Protein AF-A0A9D6EM83-F1 (afdb_monomer)

Mean predicted aligned error: 7.05 Å

Nearest PDB structures (foldseek):
  6n2o-assembly1_D  TM=7.501E-01  e=2.803E-10  Magnetococcus marinus MC-1
  5b46-assembly1_B-2  TM=7.359E-01  e=2.001E-09  Sulfurisphaera tokodaii str. 7
  5b48-assembly1_B  TM=6.876E-01  e=1.442E-09  Sulfurisphaera tokodaii str. 7
  6cip-assembly3_E  TM=9.228E-01  e=5.803E-04  Moorella thermoacetica ATCC 39073
  6cio-assembly2_D  TM=8.565E-01  e=5.435E-04  Moorella thermoacetica ATCC 39073

Radius of gyration: 20.0 Å; Cα contacts (8 Å, |Δi|>4): 325; chains: 1; bounding box: 57×31×61 Å

pLDDT: mean 90.15, std 16.06, range [33.56, 98.88]

Sequence (188 aa):
AIGGNHFIHAARRNVDINVICINNFNYGMTGGQVGPTTPMGARATTAPFGNYEQPFNLPHLAAATGAVFVARWTSLHLRQLKQAMLRAMKKRGFTFIEVLAPCPVGFGRPNDIGDAMEEMTLYREGCVVDPAAPLDSLDIDLRVKDRPIVLGNFVDVERPVFDPLAMMRPTSEAENNTAVAGKTQEGQ

Solvent-accessible surface area (backbone atoms only — not comparable to full-atom values): 10543 Å² total; per-residue (Å²): 118,91,61,54,68,61,51,43,56,37,18,57,52,12,36,76,44,78,45,78,43,80,44,43,47,39,37,60,93,83,63,6,30,74,33,64,46,24,34,66,56,40,31,22,71,78,21,78,90,22,32,89,54,83,43,58,43,60,63,35,51,40,49,77,29,45,28,34,28,28,32,37,36,42,72,84,44,55,71,60,42,50,51,51,52,56,50,46,74,73,49,76,17,14,24,39,35,42,31,42,40,93,34,38,79,40,37,24,51,63,53,75,52,48,53,62,65,49,48,52,45,47,61,66,69,38,48,40,84,46,44,83,59,62,55,88,72,54,59,65,50,92,83,45,79,92,53,58,37,66,24,35,62,65,39,80,56,90,59,80,54,56,49,73,69,69,73,68,50,67,72,86,60,60,68,64,58,64,62,61,76,73,70,86,84,88,84,135

Foldseek 3Di:
DPCLVVLLVQQLQQAFDEAEAEDAQADLVVQQHGDLQNPAQFDFPPRNRGDHDHHDLVQLSSVVSHAQWGWEDEPVPVVQVVVSVVVSNVAGGYYYYYYYYHDCRRRVVSRVCDHPVSLVVLRVPQADEDLDDDSVLQRDDSNDSVHGRYGYTNHHHDDDHNDVPVVPDPPVVVVVVVVVVPPDDDDD

Structure (mmCIF, N/CA/C/O backbone):
data_AF-A0A9D6EM83-F1
#
_entry.id   AF-A0A9D6EM83-F1
#
loop_
_atom_site.group_PDB
_atom_site.id
_atom_site.type_symbol
_atom_site.label_atom_id
_atom_site.label_alt_id
_atom_site.label_comp_id
_atom_site.label_asym_id
_atom_site.label_entity_id
_atom_site.label_seq_id
_atom_site.pdbx_PDB_ins_code
_atom_site.Cartn_x
_atom_site.Cartn_y
_atom_site.Cartn_z
_atom_site.occupancy
_atom_site.B_iso_or_equiv
_atom_site.auth_seq_id
_atom_site.auth_comp_id
_atom_site.auth_asym_id
_atom_site.auth_atom_id
_atom_site.pdbx_PDB_model_num
ATOM 1 N N . ALA A 1 1 ? 11.851 -4.281 5.249 1.00 86.38 1 ALA A N 1
ATOM 2 C CA . ALA A 1 1 ? 11.813 -2.824 5.533 1.00 86.38 1 ALA A CA 1
ATOM 3 C C . ALA A 1 1 ? 11.788 -2.563 7.036 1.00 86.38 1 ALA A C 1
ATOM 5 O O . ALA A 1 1 ? 11.319 -3.413 7.782 1.00 86.38 1 ALA A O 1
ATOM 6 N N . ILE A 1 2 ? 12.250 -1.388 7.471 1.00 96.44 2 ILE A N 1
ATOM 7 C CA . ILE A 1 2 ? 12.478 -1.055 8.890 1.00 96.44 2 ILE A CA 1
ATOM 8 C C . ILE A 1 2 ? 11.197 -0.955 9.745 1.00 96.44 2 ILE A C 1
ATOM 10 O O . ILE A 1 2 ? 11.199 -1.348 10.905 1.00 96.44 2 ILE A O 1
ATOM 14 N N . GLY A 1 3 ? 10.080 -0.481 9.182 1.00 96.31 3 GLY A N 1
ATOM 15 C CA . GLY A 1 3 ? 8.855 -0.197 9.948 1.00 96.31 3 GLY A CA 1
ATOM 16 C C . GLY A 1 3 ? 7.942 -1.397 10.236 1.00 96.31 3 GLY A C 1
ATOM 17 O O . GLY A 1 3 ? 6.978 -1.254 10.985 1.00 96.31 3 GLY A O 1
ATOM 18 N N . GLY A 1 4 ? 8.218 -2.572 9.657 1.00 96.75 4 GLY A N 1
ATOM 19 C CA . GLY A 1 4 ? 7.270 -3.695 9.633 1.00 96.75 4 GLY A CA 1
ATOM 20 C C . GLY A 1 4 ? 6.861 -4.203 11.019 1.00 96.75 4 GLY A C 1
ATOM 21 O O . GLY A 1 4 ? 5.677 -4.385 11.289 1.00 96.75 4 GLY A O 1
ATOM 22 N N . ASN A 1 5 ? 7.817 -4.367 11.937 1.00 97.12 5 ASN A N 1
ATOM 23 C CA . ASN A 1 5 ? 7.507 -4.889 13.270 1.00 97.12 5 ASN A CA 1
ATOM 24 C C . ASN A 1 5 ? 6.667 -3.903 14.106 1.00 97.12 5 ASN A C 1
ATOM 26 O O . ASN A 1 5 ? 5.733 -4.288 14.810 1.00 97.12 5 ASN A O 1
ATOM 30 N N . HIS A 1 6 ? 6.960 -2.605 13.991 1.00 97.62 6 HIS A N 1
ATOM 31 C CA . HIS A 1 6 ? 6.186 -1.557 14.656 1.00 97.62 6 HIS A CA 1
ATOM 32 C C . HIS A 1 6 ? 4.751 -1.506 14.129 1.00 97.62 6 HIS A C 1
ATOM 34 O O . HIS A 1 6 ? 3.818 -1.415 14.925 1.00 97.62 6 HIS A O 1
ATOM 40 N N . PHE A 1 7 ? 4.584 -1.633 12.810 1.00 98.31 7 PHE A N 1
ATOM 41 C CA . PHE A 1 7 ? 3.284 -1.692 12.151 1.00 98.31 7 PHE A CA 1
ATOM 42 C C . PHE A 1 7 ? 2.421 -2.833 12.706 1.00 98.31 7 PHE A C 1
ATOM 44 O O . PHE A 1 7 ? 1.334 -2.588 13.228 1.00 98.31 7 PHE A O 1
ATOM 51 N N . ILE A 1 8 ? 2.953 -4.061 12.691 1.00 98.00 8 ILE A N 1
ATOM 52 C CA . ILE A 1 8 ? 2.262 -5.266 13.179 1.00 98.00 8 ILE A CA 1
ATOM 53 C C . ILE A 1 8 ? 1.830 -5.094 14.638 1.00 98.00 8 ILE A C 1
ATOM 55 O O . ILE A 1 8 ? 0.695 -5.388 15.013 1.00 98.00 8 ILE A O 1
ATOM 59 N N . HIS A 1 9 ? 2.726 -4.603 15.491 1.00 97.94 9 HIS A N 1
ATOM 60 C CA . HIS A 1 9 ? 2.437 -4.472 16.912 1.00 97.94 9 HIS A CA 1
ATOM 61 C C . HIS A 1 9 ? 1.514 -3.297 17.261 1.00 97.94 9 HIS A C 1
ATOM 63 O O . HIS A 1 9 ? 0.812 -3.376 18.273 1.00 97.94 9 HIS A O 1
ATOM 69 N N . ALA A 1 10 ? 1.501 -2.225 16.468 1.00 97.88 10 ALA A N 1
ATOM 70 C CA . ALA A 1 10 ? 0.555 -1.125 16.628 1.00 97.88 10 ALA A CA 1
ATOM 71 C C . ALA A 1 10 ? -0.866 -1.554 16.224 1.00 97.88 10 ALA A C 1
ATOM 73 O O . ALA A 1 10 ? -1.803 -1.355 17.003 1.00 97.88 10 ALA A O 1
ATOM 74 N N . ALA A 1 11 ? -0.998 -2.244 15.085 1.00 98.00 11 ALA A N 1
ATOM 75 C CA . ALA A 1 11 ? -2.255 -2.835 14.629 1.00 98.00 11 ALA A CA 1
ATOM 76 C C . ALA A 1 11 ? -2.797 -3.863 15.631 1.00 98.00 11 ALA A C 1
ATOM 78 O O . ALA A 1 11 ? -3.953 -3.773 16.052 1.00 98.00 11 ALA A O 1
ATOM 79 N N . ARG A 1 12 ? -1.942 -4.771 16.125 1.00 97.50 12 ARG A N 1
ATOM 80 C CA . ARG A 1 12 ? -2.346 -5.815 17.084 1.00 97.50 12 ARG A CA 1
ATOM 81 C C . ARG A 1 12 ? -2.954 -5.229 18.350 1.00 97.50 12 ARG A C 1
ATOM 83 O O . ARG A 1 12 ? -3.957 -5.742 18.837 1.00 97.50 12 ARG A O 1
ATOM 90 N N . ARG A 1 13 ? -2.340 -4.166 18.878 1.00 96.50 13 ARG A N 1
ATOM 91 C CA . ARG A 1 13 ? -2.802 -3.490 20.098 1.00 96.50 13 ARG A CA 1
ATOM 92 C C . ARG A 1 13 ? -4.076 -2.682 19.880 1.00 96.50 13 ARG A C 1
ATOM 94 O O . ARG A 1 13 ? -4.800 -2.489 20.843 1.00 96.50 13 ARG A O 1
ATOM 101 N N . ASN A 1 14 ? -4.360 -2.252 18.654 1.00 97.38 14 ASN A N 1
ATOM 102 C CA . ASN A 1 14 ? -5.351 -1.222 18.354 1.00 97.38 14 ASN A CA 1
ATOM 103 C C . ASN A 1 14 ? -4.964 0.166 18.879 1.00 97.38 14 ASN A C 1
ATOM 105 O O . ASN A 1 14 ? -5.779 0.851 19.498 1.00 97.38 14 ASN A O 1
ATOM 109 N N . VAL A 1 15 ? -3.705 0.569 18.688 1.00 96.94 15 VAL A N 1
ATOM 110 C CA . VAL A 1 15 ? -3.278 1.931 19.048 1.00 96.94 15 VAL A CA 1
ATOM 111 C C . VAL A 1 15 ? -4.058 2.939 18.201 1.00 96.94 15 VAL A C 1
ATOM 113 O O . VAL A 1 15 ? -4.183 2.734 16.999 1.00 96.94 15 VAL A O 1
ATOM 116 N N . ASP A 1 16 ? -4.568 4.005 18.823 1.00 97.00 16 ASP A N 1
ATOM 117 C CA . ASP A 1 16 ? -5.381 5.044 18.172 1.00 97.00 16 ASP A CA 1
ATOM 118 C C . ASP A 1 16 ? -4.533 5.945 17.261 1.00 97.00 16 ASP A C 1
ATOM 120 O O . ASP A 1 16 ? -4.128 7.046 17.634 1.00 97.00 16 ASP A O 1
ATOM 124 N N . ILE A 1 17 ? -4.169 5.422 16.091 1.00 97.06 17 ILE A N 1
ATOM 125 C CA . ILE A 1 17 ? -3.345 6.105 15.096 1.00 97.06 17 ILE A CA 1
ATOM 126 C C . ILE A 1 17 ? -3.838 5.808 13.683 1.00 97.06 17 ILE A C 1
ATOM 128 O O . ILE A 1 17 ? -4.282 4.703 13.366 1.00 97.06 17 ILE A O 1
ATOM 132 N N . ASN A 1 18 ? -3.668 6.800 12.811 1.00 98.12 18 ASN A N 1
ATOM 133 C CA . ASN A 1 18 ? -3.971 6.695 11.391 1.00 98.12 18 ASN A CA 1
ATOM 134 C C . ASN A 1 18 ? -2.678 6.536 10.595 1.00 98.12 18 ASN A C 1
ATOM 136 O O . ASN A 1 18 ? -1.815 7.415 10.627 1.00 98.12 18 ASN A O 1
ATOM 140 N N . VAL A 1 19 ? -2.550 5.435 9.857 1.00 98.50 19 VAL A N 1
ATOM 141 C CA . VAL A 1 19 ? -1.405 5.175 8.982 1.00 98.50 19 VAL A CA 1
ATOM 142 C C . VAL A 1 19 ? -1.828 5.343 7.530 1.00 98.50 19 VAL A C 1
ATOM 144 O O . VAL A 1 19 ? -2.629 4.571 7.010 1.00 98.50 19 VAL A O 1
ATOM 147 N N . ILE A 1 20 ? -1.250 6.335 6.855 1.00 98.56 20 ILE A N 1
ATOM 148 C CA . ILE A 1 20 ? -1.383 6.522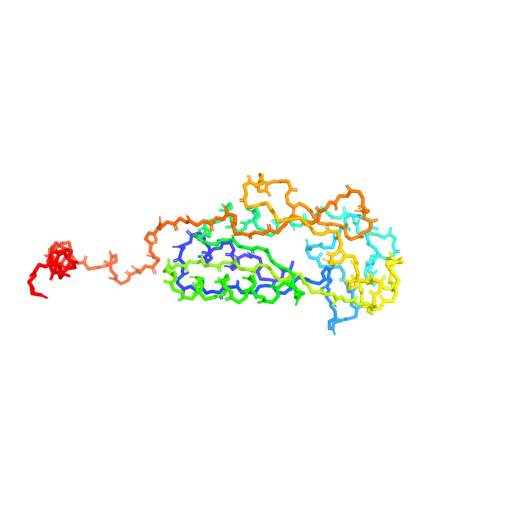 5.408 1.00 98.56 20 ILE A CA 1
ATOM 149 C C . ILE A 1 20 ? -0.057 6.098 4.778 1.00 98.56 20 ILE A C 1
ATOM 151 O O . ILE A 1 20 ? 0.962 6.764 4.957 1.00 98.56 20 ILE A O 1
ATOM 155 N N . CYS A 1 21 ? -0.053 4.970 4.074 1.00 98.38 21 CYS A N 1
ATOM 156 C CA . CYS A 1 21 ? 1.139 4.417 3.446 1.00 98.38 21 CYS A CA 1
ATOM 157 C C . CYS A 1 21 ? 1.127 4.716 1.952 1.00 98.38 21 CYS A C 1
ATOM 159 O O . CYS A 1 21 ? 0.282 4.207 1.220 1.00 98.38 21 CYS A O 1
ATOM 161 N N . ILE A 1 22 ? 2.077 5.535 1.503 1.00 98.19 22 ILE A N 1
ATOM 162 C CA . ILE A 1 22 ? 2.294 5.769 0.077 1.00 98.19 22 ILE A CA 1
ATOM 163 C C . ILE A 1 22 ? 3.088 4.587 -0.477 1.00 98.19 22 ILE A C 1
ATOM 165 O O . ILE A 1 22 ? 4.261 4.420 -0.144 1.00 98.19 22 ILE A O 1
ATOM 169 N N . ASN A 1 23 ? 2.446 3.772 -1.307 1.00 97.94 23 ASN A N 1
ATOM 170 C CA . ASN A 1 23 ? 3.076 2.648 -1.977 1.00 97.94 23 ASN A CA 1
ATOM 171 C C . ASN A 1 23 ? 3.363 3.017 -3.435 1.00 97.94 23 ASN A C 1
ATOM 173 O O . ASN A 1 23 ? 2.458 3.245 -4.234 1.00 97.94 23 ASN A O 1
ATOM 177 N N . ASN A 1 24 ? 4.646 3.073 -3.762 1.00 96.44 24 ASN A N 1
ATOM 178 C CA . ASN A 1 24 ? 5.175 3.355 -5.092 1.00 96.44 24 ASN A CA 1
ATOM 179 C C . ASN A 1 24 ? 6.076 2.214 -5.607 1.00 96.44 24 ASN A C 1
ATOM 181 O O . ASN A 1 24 ? 6.899 2.424 -6.497 1.00 96.44 24 ASN A O 1
ATOM 185 N N . PHE A 1 25 ? 5.925 1.019 -5.021 1.00 96.81 25 PHE A N 1
ATOM 186 C CA . PHE A 1 25 ? 6.608 -0.228 -5.373 1.00 96.81 25 PHE A CA 1
ATOM 187 C C . PHE A 1 25 ? 8.129 -0.279 -5.170 1.00 96.81 25 PHE A C 1
ATOM 189 O O . PHE A 1 25 ? 8.731 -1.297 -5.511 1.00 96.81 25 PHE A O 1
ATOM 196 N N . ASN A 1 26 ? 8.784 0.750 -4.625 1.00 96.75 26 ASN A N 1
ATOM 197 C CA . ASN A 1 26 ? 10.240 0.759 -4.434 1.00 96.75 26 ASN A CA 1
ATOM 198 C C . ASN A 1 26 ? 10.692 1.743 -3.337 1.00 96.75 26 ASN A C 1
ATOM 200 O O . ASN A 1 26 ? 9.888 2.390 -2.671 1.00 96.75 26 ASN A O 1
ATOM 204 N N . TYR A 1 27 ? 12.006 1.896 -3.158 1.00 96.50 27 TYR A N 1
ATOM 205 C CA . TYR A 1 27 ? 12.568 3.016 -2.398 1.00 96.50 27 TYR A CA 1
ATOM 206 C C . TYR A 1 27 ? 12.988 4.162 -3.325 1.00 96.50 27 TYR A C 1
ATOM 208 O O . TYR A 1 27 ? 14.163 4.341 -3.644 1.00 96.50 27 TYR A O 1
ATOM 216 N N . GLY A 1 28 ? 12.013 4.961 -3.761 1.00 94.25 28 GLY A N 1
ATOM 217 C CA . GLY A 1 28 ? 12.235 6.024 -4.748 1.00 94.25 28 GLY A CA 1
ATOM 218 C C . GLY A 1 28 ? 13.322 7.040 -4.366 1.00 94.25 28 GLY A C 1
ATOM 219 O O . GLY A 1 28 ? 14.162 7.375 -5.196 1.00 94.25 28 GLY A O 1
ATOM 220 N N . MET A 1 29 ? 13.368 7.487 -3.105 1.00 95.19 29 MET A N 1
ATOM 221 C CA . MET A 1 29 ? 14.314 8.529 -2.658 1.00 95.19 29 MET A CA 1
ATOM 222 C C . MET A 1 29 ? 15.770 8.060 -2.559 1.00 95.19 29 MET A C 1
ATOM 224 O O . MET A 1 29 ? 16.676 8.886 -2.560 1.00 95.19 29 MET A O 1
ATOM 228 N N . THR A 1 30 ? 16.010 6.753 -2.469 1.00 95.44 30 THR A N 1
ATOM 229 C CA . THR A 1 30 ? 17.359 6.182 -2.361 1.00 95.44 30 THR A CA 1
ATOM 230 C C . THR A 1 30 ? 17.858 5.616 -3.688 1.00 95.44 30 THR A C 1
ATOM 232 O O . THR A 1 30 ? 18.920 5.001 -3.722 1.00 95.44 30 THR A O 1
ATOM 235 N N . GLY A 1 31 ? 17.133 5.847 -4.788 1.00 93.69 31 GLY A N 1
ATOM 236 C CA . GLY A 1 31 ? 17.516 5.394 -6.125 1.00 93.69 31 GLY A CA 1
ATOM 237 C C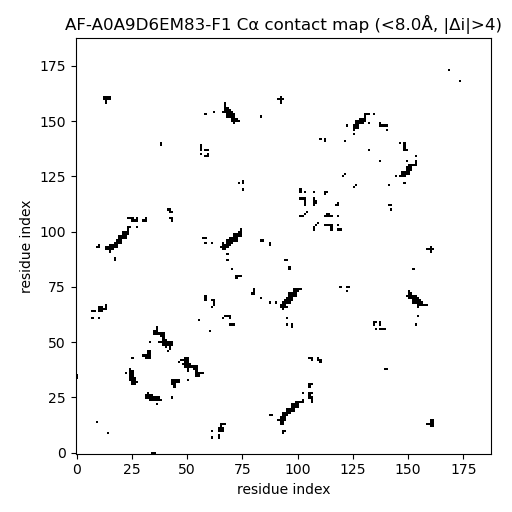 . GLY A 1 31 ? 16.774 4.147 -6.607 1.00 93.69 31 GLY A C 1
ATOM 238 O O . GLY A 1 31 ? 17.292 3.441 -7.464 1.00 93.69 31 GLY A O 1
ATOM 239 N N . GLY A 1 32 ? 15.583 3.844 -6.084 1.00 95.88 32 GLY A N 1
ATOM 240 C CA . GLY A 1 32 ? 14.702 2.814 -6.647 1.00 95.88 32 GLY A CA 1
ATOM 241 C C . GLY A 1 32 ? 15.129 1.377 -6.342 1.00 95.88 32 GLY A C 1
ATOM 242 O O . GLY A 1 32 ? 15.039 0.510 -7.210 1.00 95.88 32 GLY A O 1
ATOM 243 N N . GLN A 1 33 ? 15.621 1.116 -5.129 1.00 96.94 33 GLN A N 1
ATOM 244 C CA . GLN A 1 33 ? 15.880 -0.246 -4.651 1.00 96.94 33 GLN A CA 1
ATOM 245 C C . GLN A 1 33 ? 14.576 -1.022 -4.439 1.00 96.94 33 GLN A C 1
ATOM 247 O O . GLN A 1 33 ? 13.501 -0.429 -4.313 1.00 96.94 33 GLN A O 1
ATOM 252 N N . VAL A 1 34 ? 14.696 -2.348 -4.326 1.00 97.12 34 VAL A N 1
ATOM 253 C CA . VAL A 1 34 ? 13.579 -3.236 -3.972 1.00 97.12 34 VAL A CA 1
ATOM 254 C C . VAL A 1 34 ? 12.942 -2.788 -2.655 1.00 97.12 34 VAL A C 1
ATOM 256 O O . VAL A 1 34 ? 13.615 -2.643 -1.631 1.00 97.12 34 VAL A O 1
ATOM 259 N N . GLY A 1 35 ? 11.630 -2.585 -2.699 1.00 96.31 35 GLY A N 1
ATOM 260 C CA . GLY A 1 35 ? 10.776 -2.383 -1.541 1.00 96.31 35 GLY A CA 1
ATOM 261 C C . GLY A 1 35 ? 9.969 -3.646 -1.212 1.00 96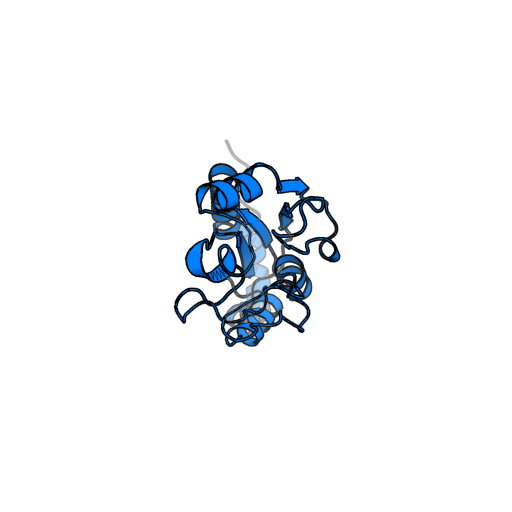.31 35 GLY A C 1
ATOM 262 O O . GLY A 1 35 ? 9.910 -4.579 -2.008 1.00 96.31 35 GLY A O 1
ATOM 263 N N . PRO A 1 36 ? 9.282 -3.682 -0.058 1.00 96.44 36 PRO A N 1
ATOM 264 C CA . PRO A 1 36 ? 8.499 -4.849 0.365 1.00 96.44 36 PRO A CA 1
ATOM 265 C C . PRO A 1 36 ? 7.298 -5.165 -0.534 1.00 96.44 36 PRO A C 1
ATOM 267 O O . PRO A 1 36 ? 6.722 -6.239 -0.425 1.00 96.44 36 PRO A O 1
ATOM 270 N N . THR A 1 37 ? 6.881 -4.213 -1.367 1.00 97.62 37 THR A N 1
ATOM 271 C CA . THR A 1 37 ? 5.744 -4.329 -2.287 1.00 97.62 37 THR A CA 1
ATOM 272 C C . THR A 1 37 ? 6.181 -4.481 -3.743 1.00 97.62 37 THR A C 1
ATOM 274 O O . THR A 1 37 ? 5.327 -4.564 -4.618 1.00 97.62 37 THR A O 1
ATOM 277 N N . THR A 1 38 ? 7.490 -4.511 -4.029 1.00 97.75 38 THR A N 1
ATOM 278 C CA . THR A 1 38 ? 8.007 -4.692 -5.392 1.00 97.75 38 THR A CA 1
ATOM 279 C C . THR A 1 38 ? 7.528 -6.037 -5.955 1.00 97.75 38 THR A C 1
ATOM 281 O O . THR A 1 38 ? 7.836 -7.067 -5.357 1.00 97.75 38 THR A O 1
ATOM 284 N N . PRO A 1 39 ? 6.816 -6.084 -7.095 1.00 97.12 39 PRO A N 1
ATOM 285 C CA . PRO A 1 39 ? 6.286 -7.339 -7.619 1.00 97.12 39 PRO A CA 1
ATOM 286 C C . PRO A 1 39 ? 7.386 -8.350 -7.968 1.00 97.12 39 PRO A C 1
ATOM 288 O O . PRO A 1 39 ? 8.504 -7.975 -8.330 1.00 97.12 39 PRO A O 1
ATOM 291 N N . MET A 1 40 ? 7.067 -9.642 -7.892 1.00 96.81 40 MET A N 1
ATOM 292 C CA . MET A 1 40 ? 7.984 -10.722 -8.281 1.00 96.81 40 MET A CA 1
ATOM 293 C C . MET A 1 40 ? 8.476 -10.538 -9.721 1.00 96.81 40 MET A C 1
ATOM 295 O O . MET A 1 40 ? 7.694 -10.346 -10.646 1.00 96.81 40 MET A O 1
ATOM 299 N N . GLY A 1 41 ? 9.785 -10.595 -9.931 1.00 96.88 41 GLY A N 1
ATOM 300 C CA . GLY A 1 41 ? 10.430 -10.375 -11.223 1.00 96.88 41 GLY A CA 1
ATOM 301 C C . GLY A 1 41 ? 10.522 -8.908 -11.652 1.00 96.88 41 GLY A C 1
ATOM 302 O O . GLY A 1 41 ? 11.026 -8.646 -12.740 1.00 96.88 41 GLY A O 1
ATOM 303 N N . ALA A 1 42 ? 10.038 -7.942 -10.860 1.00 97.38 42 ALA A N 1
ATOM 304 C CA . ALA A 1 42 ? 10.192 -6.521 -11.182 1.00 97.38 42 ALA A CA 1
ATOM 305 C C . ALA A 1 42 ? 11.640 -6.078 -10.976 1.00 97.38 42 ALA A C 1
ATOM 307 O O . ALA A 1 42 ? 12.278 -6.433 -9.983 1.00 97.38 42 ALA A O 1
ATOM 308 N N . ARG A 1 43 ? 12.171 -5.314 -11.928 1.00 97.25 43 ARG A N 1
ATOM 309 C CA . ARG A 1 43 ? 13.532 -4.787 -11.882 1.00 97.25 43 ARG A CA 1
ATOM 310 C C . ARG A 1 43 ? 13.604 -3.587 -10.946 1.00 97.25 43 ARG A C 1
ATOM 312 O O . ARG A 1 43 ? 12.723 -2.729 -10.933 1.00 97.25 43 ARG A O 1
ATOM 319 N N . ALA A 1 44 ? 14.695 -3.525 -10.198 1.00 96.94 44 ALA A N 1
ATOM 320 C CA . ALA A 1 44 ? 15.053 -2.431 -9.303 1.00 96.94 44 ALA A CA 1
ATOM 321 C C . ALA A 1 44 ? 16.580 -2.282 -9.290 1.00 96.94 44 ALA A C 1
ATOM 323 O O . ALA A 1 44 ? 17.293 -3.179 -9.742 1.00 96.94 44 ALA A O 1
ATOM 324 N N . THR A 1 45 ? 17.120 -1.194 -8.740 1.00 96.81 45 THR A N 1
ATOM 325 C CA . THR A 1 45 ? 18.582 -0.976 -8.755 1.00 96.81 45 THR A CA 1
ATOM 326 C C . THR A 1 45 ? 19.372 -2.044 -7.998 1.00 96.81 45 THR A C 1
ATOM 328 O O . THR A 1 45 ? 20.470 -2.400 -8.415 1.00 96.81 45 THR A O 1
ATOM 331 N N . THR A 1 46 ? 18.800 -2.616 -6.936 1.00 96.69 46 THR A N 1
ATOM 332 C CA . THR A 1 46 ? 19.374 -3.755 -6.193 1.00 96.69 46 THR A CA 1
ATOM 333 C C . THR A 1 46 ? 18.891 -5.121 -6.683 1.00 96.69 46 THR A C 1
ATOM 335 O O . THR A 1 46 ? 19.338 -6.139 -6.165 1.00 96.69 46 THR A O 1
ATOM 338 N N . ALA A 1 47 ? 17.995 -5.160 -7.670 1.00 96.94 47 ALA A N 1
ATOM 339 C CA . ALA A 1 47 ? 17.502 -6.384 -8.299 1.00 96.94 47 ALA A CA 1
ATOM 340 C C . ALA A 1 47 ? 17.455 -6.210 -9.828 1.00 96.94 47 ALA A C 1
ATOM 342 O O . ALA A 1 47 ? 16.373 -6.153 -10.422 1.00 96.94 47 ALA A O 1
ATOM 343 N N . PRO A 1 48 ? 18.624 -6.105 -10.491 1.00 95.69 48 PRO A N 1
ATOM 344 C CA . PRO A 1 48 ? 18.699 -5.849 -11.932 1.00 95.69 48 PRO A CA 1
ATOM 345 C C . PRO A 1 48 ? 18.115 -6.994 -12.773 1.00 95.69 48 PRO A C 1
ATOM 347 O O . PRO A 1 48 ? 17.659 -6.778 -13.894 1.00 95.69 48 PRO A O 1
ATOM 350 N N . PHE A 1 49 ? 18.087 -8.207 -12.216 1.00 96.12 49 PHE A N 1
ATOM 351 C CA . PHE A 1 49 ? 17.529 -9.404 -12.849 1.00 96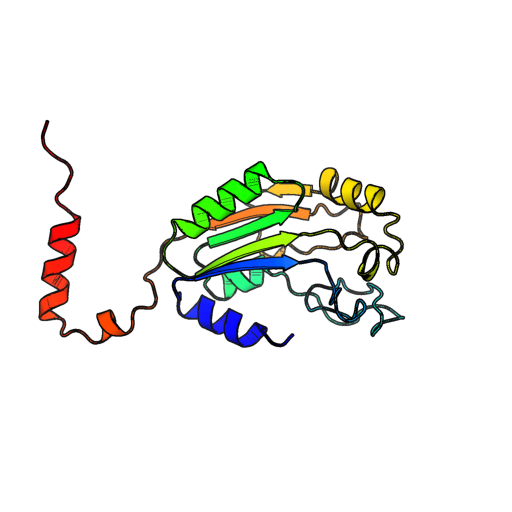.12 49 PHE A CA 1
ATOM 352 C C . PHE A 1 49 ? 16.093 -9.715 -12.400 1.00 96.12 49 PHE A C 1
ATOM 354 O O . PHE A 1 49 ? 15.553 -10.753 -12.771 1.00 96.12 49 PHE A O 1
ATOM 361 N N . GLY A 1 50 ? 15.470 -8.810 -11.639 1.00 96.56 50 GLY A N 1
ATOM 362 C CA . GLY A 1 50 ? 14.129 -8.979 -11.089 1.00 96.56 50 GLY A CA 1
ATOM 363 C C . GLY A 1 50 ? 14.131 -9.341 -9.603 1.00 96.56 50 GLY A C 1
ATOM 364 O O . GLY A 1 50 ? 15.047 -9.992 -9.100 1.00 96.56 50 GLY A O 1
ATOM 365 N N . ASN A 1 51 ? 13.099 -8.895 -8.890 1.00 97.44 51 ASN A N 1
ATOM 366 C CA . ASN A 1 51 ? 12.860 -9.254 -7.498 1.00 97.44 51 ASN A CA 1
ATOM 367 C C . ASN A 1 51 ? 12.538 -10.757 -7.364 1.00 97.44 51 ASN A C 1
ATOM 369 O O . ASN A 1 51 ? 11.739 -11.291 -8.128 1.00 97.44 51 ASN A O 1
ATOM 373 N N . TYR A 1 52 ? 13.135 -11.430 -6.384 1.00 95.62 52 TYR A N 1
ATOM 374 C CA . TYR A 1 52 ? 12.927 -12.857 -6.108 1.00 95.62 52 TYR A CA 1
ATOM 375 C C . TYR A 1 52 ? 12.047 -13.106 -4.870 1.00 95.62 52 TYR A C 1
ATOM 377 O O . TYR A 1 52 ? 11.691 -14.252 -4.596 1.00 95.62 52 TYR A O 1
ATOM 385 N N . GLU A 1 53 ? 11.715 -12.055 -4.113 1.00 95.12 53 GLU A N 1
ATOM 386 C CA . GLU A 1 53 ? 10.913 -12.137 -2.891 1.00 95.12 53 GLU A CA 1
ATOM 387 C C . GLU A 1 53 ? 9.433 -11.866 -3.165 1.00 95.12 53 GLU A C 1
ATOM 389 O O . GLU A 1 53 ? 9.081 -10.940 -3.898 1.00 95.12 53 GLU A O 1
ATOM 394 N N . GLN A 1 54 ? 8.556 -12.644 -2.528 1.00 95.56 54 GLN A N 1
ATOM 395 C CA . GLN A 1 54 ? 7.113 -12.430 -2.623 1.00 95.56 54 GLN A CA 1
ATOM 396 C C . GLN A 1 54 ? 6.738 -11.054 -2.045 1.00 95.56 54 GLN A C 1
ATOM 398 O O . GLN A 1 54 ? 7.114 -10.763 -0.904 1.00 95.56 54 GLN A O 1
ATOM 403 N N . PRO A 1 55 ? 6.004 -10.207 -2.790 1.00 96.88 55 PRO A N 1
ATOM 404 C CA . PRO A 1 55 ? 5.593 -8.903 -2.296 1.00 96.88 55 PRO A CA 1
ATOM 405 C C . PRO A 1 55 ? 4.564 -9.043 -1.175 1.00 96.88 55 PRO A C 1
ATOM 407 O O . PRO A 1 55 ? 3.722 -9.940 -1.173 1.00 96.88 55 PRO A O 1
ATOM 410 N N . PHE A 1 56 ? 4.576 -8.097 -0.242 1.00 97.19 56 PHE A N 1
ATOM 411 C CA . PHE A 1 56 ? 3.505 -7.980 0.734 1.00 97.19 56 PHE A CA 1
ATOM 412 C C . PHE A 1 56 ? 2.236 -7.407 0.102 1.00 97.19 56 PHE A C 1
ATOM 414 O O . PHE A 1 56 ? 2.235 -6.309 -0.456 1.00 97.19 56 PHE A O 1
ATOM 421 N N . ASN A 1 57 ? 1.122 -8.093 0.334 1.00 97.75 57 ASN A N 1
ATOM 422 C CA . ASN A 1 57 ? -0.216 -7.534 0.211 1.00 97.75 57 ASN A CA 1
ATOM 423 C C . ASN A 1 57 ? -0.527 -6.711 1.477 1.00 97.75 57 ASN A C 1
ATOM 425 O O . ASN A 1 57 ? -0.869 -7.258 2.529 1.00 97.75 57 ASN A O 1
ATOM 429 N N . LEU A 1 58 ? -0.337 -5.386 1.406 1.00 98.19 58 LEU A N 1
ATOM 430 C CA . LEU A 1 58 ? -0.447 -4.509 2.580 1.00 98.19 58 LEU A CA 1
ATOM 431 C C . LEU A 1 58 ? -1.851 -4.474 3.217 1.00 98.19 58 LEU A C 1
ATOM 433 O O . LEU A 1 58 ? -1.912 -4.525 4.446 1.00 98.19 58 LEU A O 1
ATOM 437 N N . PRO A 1 59 ? -2.972 -4.419 2.467 1.00 98.50 59 PRO A N 1
ATOM 438 C CA . PRO A 1 59 ? -4.310 -4.475 3.045 1.00 98.50 59 PRO A CA 1
ATOM 439 C C . PRO A 1 59 ? -4.554 -5.784 3.788 1.00 98.50 59 PRO A C 1
ATOM 441 O O . PRO A 1 59 ? -5.059 -5.763 4.911 1.00 98.50 59 PRO A O 1
ATOM 444 N N . HIS A 1 60 ? -4.131 -6.912 3.210 1.00 98.50 60 HIS A N 1
ATOM 445 C CA . HIS A 1 60 ? -4.230 -8.206 3.873 1.00 98.50 60 HIS A CA 1
ATOM 446 C C . HIS A 1 60 ? -3.377 -8.248 5.147 1.00 98.50 60 HIS A C 1
ATOM 448 O O . HIS A 1 60 ? -3.874 -8.645 6.199 1.00 98.50 60 HIS A O 1
ATOM 454 N N . LEU A 1 61 ? -2.133 -7.757 5.102 1.00 98.31 61 LEU A N 1
ATOM 455 C CA . LEU A 1 61 ? -1.263 -7.654 6.278 1.00 98.31 61 LEU A CA 1
ATOM 456 C C . LEU A 1 61 ? -1.886 -6.777 7.377 1.00 98.31 61 LEU A C 1
ATOM 458 O O . LEU A 1 61 ? -1.891 -7.158 8.548 1.00 98.31 61 LEU A O 1
ATOM 462 N N . 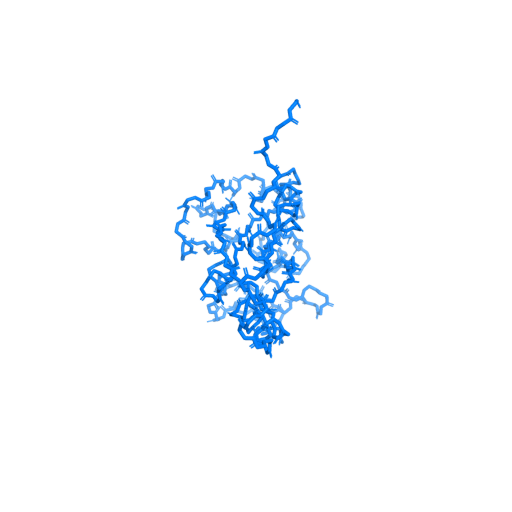ALA A 1 62 ? -2.421 -5.608 7.026 1.00 98.44 62 ALA A N 1
ATOM 463 C CA . ALA A 1 62 ? -3.065 -4.697 7.970 1.00 98.44 62 ALA A CA 1
ATOM 464 C C . ALA A 1 62 ? -4.284 -5.347 8.639 1.00 98.44 62 ALA A C 1
ATOM 466 O O . ALA A 1 62 ? -4.412 -5.320 9.863 1.00 98.44 62 ALA A O 1
ATOM 467 N N . ALA A 1 63 ? -5.143 -5.986 7.846 1.00 98.31 63 ALA A N 1
ATOM 468 C CA . ALA A 1 63 ? -6.312 -6.698 8.342 1.00 98.31 63 ALA A CA 1
ATOM 469 C C . ALA A 1 63 ? -5.919 -7.863 9.264 1.00 98.31 63 ALA A C 1
ATOM 471 O O . ALA A 1 63 ? -6.388 -7.939 10.399 1.00 98.31 63 ALA A O 1
ATOM 472 N N . ALA A 1 64 ? -4.990 -8.717 8.822 1.00 98.06 64 ALA A N 1
ATOM 473 C CA . ALA A 1 64 ? -4.521 -9.880 9.576 1.00 98.06 64 ALA A CA 1
ATOM 474 C C . ALA A 1 64 ? -3.839 -9.498 10.901 1.00 98.06 64 ALA A C 1
ATOM 476 O O . ALA A 1 64 ? -3.864 -10.257 11.868 1.00 98.06 64 ALA A O 1
ATOM 477 N N . THR A 1 65 ? -3.240 -8.308 10.966 1.00 97.75 65 THR A N 1
ATOM 478 C CA . THR A 1 65 ? -2.573 -7.798 12.173 1.00 97.75 65 THR A CA 1
ATOM 479 C C . THR A 1 65 ? -3.514 -7.030 13.102 1.00 97.75 65 THR A C 1
ATOM 481 O O . THR A 1 65 ? -3.110 -6.684 14.210 1.00 97.75 65 THR A O 1
ATOM 484 N N . GLY A 1 66 ? -4.779 -6.828 12.718 1.00 97.12 66 GLY A N 1
ATOM 485 C CA . GLY A 1 66 ? -5.835 -6.291 13.578 1.00 97.12 66 GLY A CA 1
ATOM 486 C C . GLY A 1 66 ? -6.215 -4.833 13.319 1.00 97.12 66 GLY A C 1
ATOM 487 O O . GLY A 1 66 ? -6.827 -4.220 14.189 1.00 97.12 66 GLY A O 1
ATOM 488 N N . ALA A 1 67 ? -5.870 -4.245 12.173 1.00 98.31 67 ALA A N 1
ATOM 489 C CA . ALA A 1 67 ? -6.371 -2.916 11.826 1.00 98.31 67 ALA A CA 1
ATOM 490 C C . ALA A 1 67 ? -7.911 -2.897 11.815 1.00 98.31 67 ALA A C 1
ATOM 492 O O . ALA A 1 67 ? -8.550 -3.791 11.263 1.00 98.31 67 ALA A O 1
ATOM 493 N N . VAL A 1 68 ? -8.511 -1.869 12.420 1.00 98.38 68 VAL A N 1
ATOM 494 C CA . VAL A 1 68 ? -9.977 -1.732 12.495 1.00 98.38 68 VAL A CA 1
ATOM 495 C C . VAL A 1 68 ? -10.567 -1.096 11.241 1.00 98.38 68 VAL A C 1
ATOM 497 O O . VAL A 1 68 ? -11.752 -1.259 10.962 1.00 98.38 68 VAL A O 1
ATOM 500 N N . PHE A 1 69 ? -9.740 -0.388 10.474 1.00 98.69 69 PHE A N 1
ATOM 501 C CA . PHE A 1 69 ? -10.088 0.133 9.160 1.00 98.69 69 PHE A CA 1
ATOM 502 C C . PHE A 1 69 ? -8.936 -0.077 8.190 1.00 98.69 69 PHE A C 1
ATOM 504 O O . PHE A 1 69 ? -7.795 0.265 8.508 1.00 98.69 69 PHE A O 1
ATOM 511 N N . VAL A 1 70 ? -9.246 -0.628 7.019 1.00 98.81 70 VAL A N 1
ATOM 512 C CA . VAL A 1 70 ? -8.283 -0.901 5.950 1.00 98.81 70 VAL A CA 1
ATOM 513 C C . VAL A 1 70 ? -8.878 -0.438 4.632 1.00 98.81 70 VAL A C 1
ATOM 515 O O . VAL A 1 70 ? -9.956 -0.889 4.245 1.00 98.81 70 VAL A O 1
ATOM 518 N N . ALA A 1 71 ? -8.165 0.429 3.920 1.00 98.81 71 ALA A N 1
ATOM 519 C CA . ALA A 1 71 ? -8.554 0.876 2.590 1.00 98.81 71 ALA A CA 1
ATOM 520 C C . ALA A 1 71 ? -7.359 0.932 1.635 1.00 98.81 71 ALA A C 1
ATOM 522 O O . ALA A 1 71 ? -6.226 1.160 2.061 1.00 98.81 71 ALA A O 1
ATOM 523 N N . ARG A 1 72 ? -7.629 0.781 0.337 1.00 98.75 72 ARG A N 1
ATOM 524 C CA . ARG A 1 72 ? -6.676 1.046 -0.744 1.00 98.75 72 ARG A CA 1
ATOM 525 C C . ARG A 1 72 ? -7.308 1.953 -1.782 1.00 98.75 72 ARG A C 1
ATOM 527 O O . ARG A 1 72 ? -8.381 1.654 -2.303 1.00 98.75 72 ARG A O 1
ATOM 534 N N . TRP A 1 73 ? -6.589 3.011 -2.135 1.00 98.50 73 TRP A N 1
ATOM 535 C CA . TRP A 1 73 ? -6.947 3.921 -3.219 1.00 98.50 73 TRP A CA 1
ATOM 536 C C . TRP A 1 73 ? -5.694 4.337 -3.986 1.00 98.50 73 TRP A C 1
ATOM 538 O O . TRP A 1 73 ? -4.585 4.243 -3.472 1.00 98.50 73 TRP A O 1
ATOM 548 N N . THR A 1 74 ? -5.846 4.816 -5.216 1.00 97.88 74 THR A N 1
ATOM 549 C CA . THR A 1 74 ? -4.728 5.435 -5.944 1.00 97.88 74 THR A CA 1
ATOM 550 C C . THR A 1 74 ? -4.747 6.946 -5.749 1.00 97.88 74 THR A C 1
ATOM 552 O O . THR A 1 74 ? -5.788 7.529 -5.427 1.00 97.88 74 THR A O 1
ATOM 555 N N . SER A 1 75 ? -3.621 7.607 -6.010 1.00 96.19 75 SER A N 1
ATOM 556 C CA . SER A 1 75 ? -3.541 9.072 -6.011 1.00 96.19 75 SER A CA 1
ATOM 557 C C . SER A 1 75 ? -4.446 9.740 -7.062 1.00 96.19 75 SER A C 1
ATOM 559 O O . SER A 1 75 ? -4.689 10.942 -6.972 1.00 96.19 75 SER A O 1
ATOM 561 N N . LEU A 1 76 ? -5.005 8.982 -8.017 1.00 95.88 76 LEU A N 1
ATOM 562 C CA . LEU A 1 76 ? -5.957 9.474 -9.021 1.00 95.88 76 LEU A CA 1
ATOM 563 C C . LEU A 1 76 ? -7.415 9.461 -8.518 1.00 95.88 76 LEU A C 1
ATOM 565 O O . LEU A 1 76 ? -8.241 10.238 -8.998 1.00 95.88 76 LEU A O 1
ATOM 569 N N . HIS A 1 77 ? -7.746 8.636 -7.520 1.00 96.38 77 HIS A N 1
ATOM 570 C CA . HIS A 1 77 ? -9.102 8.504 -6.966 1.00 96.38 77 HIS A CA 1
ATOM 571 C C . HIS A 1 77 ? -9.343 9.485 -5.807 1.00 96.38 77 HIS A C 1
ATOM 573 O O . HIS A 1 77 ? -9.756 9.107 -4.710 1.00 96.38 77 HIS A O 1
ATOM 579 N N . LEU A 1 78 ? -9.072 10.774 -6.043 1.00 96.25 78 LEU A N 1
ATOM 580 C CA . LEU A 1 78 ? -9.000 11.813 -5.005 1.00 96.25 78 LEU A CA 1
ATOM 581 C C . LEU A 1 78 ? -10.265 11.930 -4.145 1.00 96.25 78 LEU A C 1
ATOM 583 O O . LEU A 1 78 ? -10.174 12.150 -2.937 1.00 96.25 78 LEU A O 1
ATOM 587 N N . ARG A 1 79 ? -11.454 11.796 -4.747 1.00 97.81 79 ARG A N 1
ATOM 588 C CA . ARG A 1 79 ? -12.724 11.910 -4.010 1.00 97.81 79 ARG A CA 1
ATOM 589 C C . ARG A 1 79 ? -12.876 10.761 -3.019 1.00 97.81 79 ARG A C 1
ATOM 591 O O . ARG A 1 79 ? -13.165 11.008 -1.853 1.00 97.81 79 ARG A O 1
ATOM 598 N N . GLN A 1 80 ? -12.654 9.532 -3.469 1.00 98.19 80 GLN A N 1
ATOM 599 C CA . GLN A 1 80 ? -12.760 8.323 -2.661 1.00 98.19 80 GLN A CA 1
ATOM 600 C C . GLN A 1 80 ? -11.675 8.289 -1.583 1.00 98.19 80 GLN A C 1
ATOM 602 O O . GLN A 1 80 ? -11.990 8.082 -0.412 1.00 98.19 80 GLN A O 1
ATOM 607 N N . LEU A 1 81 ? -10.431 8.608 -1.951 1.00 98.38 81 LEU A N 1
ATOM 608 C CA . LEU A 1 81 ? -9.312 8.707 -1.019 1.00 98.38 81 LEU A CA 1
ATOM 609 C C . LEU A 1 81 ? -9.590 9.735 0.087 1.00 98.38 81 LEU A C 1
ATOM 611 O O . LEU A 1 81 ? -9.418 9.429 1.265 1.00 98.38 81 LEU A O 1
ATOM 615 N N . LYS A 1 82 ? -10.108 10.922 -0.262 1.00 98.50 82 LYS A N 1
ATOM 616 C CA . LYS A 1 82 ? -10.534 11.928 0.723 1.00 98.50 82 LYS A CA 1
ATOM 617 C C . LYS A 1 82 ? -11.580 11.368 1.689 1.00 98.50 82 LYS A C 1
ATOM 619 O O . LYS A 1 82 ? -11.473 11.593 2.891 1.00 98.50 82 LYS A O 1
ATOM 624 N N . GLN A 1 83 ? -12.592 10.656 1.188 1.00 98.50 83 GLN A N 1
ATOM 625 C CA . GLN A 1 83 ? -13.626 10.072 2.050 1.00 98.50 83 GLN A CA 1
ATOM 626 C C . GLN A 1 83 ? -13.065 8.979 2.965 1.00 98.50 83 GLN A C 1
ATOM 628 O O . GLN A 1 83 ? -13.405 8.950 4.146 1.00 98.50 83 GLN A O 1
ATOM 633 N N . ALA A 1 84 ? -12.166 8.130 2.462 1.00 98.50 84 ALA A N 1
ATOM 634 C CA . ALA A 1 84 ? -11.474 7.131 3.272 1.00 98.50 84 ALA A CA 1
ATOM 635 C C . ALA A 1 84 ? -10.629 7.781 4.379 1.00 98.50 84 ALA A C 1
ATOM 637 O O . ALA A 1 84 ? -10.723 7.366 5.530 1.00 98.50 84 ALA A O 1
ATOM 638 N N . MET A 1 85 ? -9.883 8.848 4.072 1.00 98.56 85 MET A N 1
ATOM 639 C CA . MET A 1 85 ? -9.114 9.604 5.070 1.00 98.56 85 MET A CA 1
ATOM 640 C C . MET A 1 85 ? -10.015 10.233 6.139 1.00 98.56 85 MET A C 1
ATOM 642 O O . MET A 1 85 ? -9.727 10.123 7.328 1.00 98.56 85 MET A O 1
ATOM 646 N N . LEU A 1 86 ? -11.133 10.853 5.743 1.00 98.38 86 LEU A N 1
ATOM 647 C CA . LEU A 1 86 ? -12.110 11.408 6.688 1.00 98.38 86 LEU A CA 1
ATOM 648 C C . LEU A 1 86 ? -12.720 10.328 7.588 1.00 98.38 86 LEU A C 1
ATOM 650 O O . LEU A 1 86 ? -12.957 10.581 8.767 1.00 98.38 86 LEU A O 1
ATOM 654 N N . ARG A 1 87 ? -12.979 9.137 7.040 1.00 97.88 87 ARG A N 1
ATOM 655 C CA . ARG A 1 87 ? -13.511 7.996 7.790 1.00 97.88 87 ARG A CA 1
ATOM 656 C C . ARG A 1 87 ? -12.486 7.449 8.780 1.00 97.88 87 ARG A C 1
ATOM 658 O O . ARG A 1 87 ? -12.830 7.288 9.945 1.00 97.88 87 ARG A O 1
ATOM 665 N N . ALA A 1 88 ? -11.237 7.268 8.351 1.00 97.88 88 ALA A N 1
ATOM 666 C CA . ALA A 1 88 ? -10.131 6.867 9.217 1.00 97.88 88 ALA A CA 1
ATOM 667 C C . ALA A 1 88 ? -9.948 7.838 10.394 1.00 97.88 88 ALA A C 1
ATOM 669 O O . ALA A 1 88 ? -9.922 7.405 11.537 1.00 97.88 88 ALA A O 1
ATOM 670 N N . MET A 1 89 ? -9.948 9.152 10.139 1.00 96.81 89 MET A N 1
ATOM 671 C CA . MET A 1 89 ? -9.808 10.172 11.190 1.00 96.81 89 MET A CA 1
ATOM 672 C C . MET A 1 89 ? -10.946 10.191 12.219 1.00 96.81 89 MET A C 1
ATOM 674 O O . MET A 1 89 ? -10.749 10.681 13.326 1.00 96.81 89 MET A O 1
ATOM 678 N N . LYS A 1 90 ? -12.139 9.707 11.861 1.00 97.00 90 LYS A N 1
ATOM 679 C CA . LYS A 1 90 ? -13.287 9.616 12.779 1.00 97.00 90 LYS A CA 1
ATOM 680 C C . LYS A 1 90 ? -13.318 8.307 13.560 1.00 97.00 90 LYS A C 1
ATOM 682 O O . LYS A 1 90 ? -14.126 8.175 14.477 1.00 97.00 90 LYS A O 1
ATOM 687 N N . LYS A 1 91 ? -12.502 7.332 13.170 1.00 96.50 91 LYS A N 1
ATOM 688 C CA . LYS A 1 91 ? -12.502 6.008 13.767 1.00 96.50 91 LYS A CA 1
ATOM 689 C C . LYS A 1 91 ? -11.519 5.960 14.924 1.00 96.50 91 LYS A C 1
ATOM 691 O O . LYS A 1 91 ? -10.463 6.578 14.876 1.00 96.50 91 LYS A O 1
ATOM 696 N N . ARG A 1 92 ? -11.886 5.207 15.955 1.00 96.19 92 ARG A N 1
ATOM 697 C CA . ARG A 1 92 ? -11.036 4.961 17.114 1.00 96.19 92 ARG A CA 1
ATOM 698 C C . ARG A 1 92 ? -10.267 3.657 16.925 1.00 96.19 92 ARG A C 1
ATOM 700 O O . ARG A 1 92 ? -10.876 2.610 16.713 1.00 96.19 92 ARG A O 1
ATOM 707 N N . GLY A 1 93 ? -8.945 3.710 17.038 1.00 97.38 93 GLY A N 1
ATOM 708 C CA . GLY A 1 93 ? -8.057 2.554 16.912 1.00 97.38 93 GLY A CA 1
ATOM 709 C C . GLY A 1 93 ? -7.107 2.648 15.723 1.00 97.38 93 GLY A C 1
ATOM 710 O O . GLY A 1 93 ? -6.920 3.706 15.130 1.00 97.38 93 GLY A O 1
ATOM 711 N N . PHE A 1 94 ? -6.471 1.528 15.385 1.00 98.56 94 PHE A N 1
ATOM 712 C CA . PHE A 1 94 ? -5.452 1.510 14.341 1.00 98.56 94 PHE A CA 1
ATOM 713 C C . PHE A 1 94 ? -6.107 1.458 12.962 1.00 98.56 94 PHE A C 1
ATOM 715 O O . PHE A 1 94 ? -6.738 0.454 12.608 1.00 98.56 94 PHE A O 1
ATOM 722 N N . THR A 1 95 ? -5.929 2.510 12.168 1.00 98.75 95 THR A N 1
ATOM 723 C CA . THR A 1 95 ? -6.433 2.569 10.793 1.00 98.75 95 THR A CA 1
ATOM 724 C C . THR A 1 95 ? -5.291 2.575 9.784 1.00 98.75 95 THR A C 1
ATOM 726 O O . THR A 1 95 ? -4.207 3.109 10.034 1.00 98.75 95 THR A O 1
ATOM 729 N N . PHE A 1 96 ? -5.535 1.970 8.624 1.00 98.81 96 PHE A N 1
ATOM 730 C CA . PHE A 1 96 ? -4.566 1.863 7.547 1.00 98.81 96 PHE A CA 1
ATOM 731 C C . PHE A 1 96 ? -5.193 2.226 6.200 1.00 98.81 96 PHE A C 1
ATOM 733 O O . PHE A 1 96 ? -6.215 1.670 5.800 1.00 98.81 96 PHE A O 1
ATOM 740 N N . ILE A 1 97 ? -4.553 3.145 5.482 1.00 98.88 97 ILE A N 1
ATOM 741 C CA . ILE A 1 97 ? -4.887 3.493 4.103 1.00 98.88 97 ILE A CA 1
ATOM 742 C C . ILE A 1 97 ? -3.631 3.315 3.257 1.00 98.88 97 ILE A C 1
ATOM 744 O O . ILE A 1 97 ? -2.657 4.049 3.420 1.00 98.88 97 ILE A O 1
ATOM 748 N N . GLU A 1 98 ? -3.666 2.369 2.328 1.00 98.81 98 GLU A N 1
ATOM 749 C CA . GLU A 1 98 ? -2.676 2.273 1.264 1.00 98.81 98 GLU A CA 1
ATOM 750 C C . GLU A 1 98 ? -3.043 3.233 0.130 1.00 98.81 98 GLU A C 1
ATOM 752 O O . GLU A 1 98 ? -4.153 3.200 -0.408 1.00 98.81 98 GLU A O 1
ATOM 757 N N . VAL A 1 99 ? -2.097 4.089 -0.244 1.00 98.62 99 VAL A N 1
ATOM 758 C CA . VAL A 1 99 ? -2.222 5.007 -1.372 1.00 98.62 99 VAL A CA 1
ATOM 759 C C . VAL A 1 99 ? -1.221 4.603 -2.438 1.00 98.62 99 VAL A C 1
ATOM 761 O O . VAL A 1 99 ? -0.020 4.810 -2.271 1.00 98.62 99 VAL A O 1
ATOM 764 N N . LEU A 1 100 ? -1.711 4.046 -3.541 1.00 98.00 100 LEU A N 1
ATOM 765 C CA . LEU A 1 100 ? -0.863 3.731 -4.686 1.00 98.00 100 LEU A CA 1
ATOM 766 C C . LEU A 1 100 ? -0.495 5.024 -5.417 1.00 98.00 100 LEU A C 1
ATOM 768 O O . LEU A 1 100 ? -1.381 5.792 -5.811 1.00 98.00 100 LEU A O 1
ATOM 772 N N . ALA A 1 101 ? 0.802 5.266 -5.580 1.00 95.94 101 ALA A N 1
ATOM 773 C CA . ALA A 1 101 ? 1.333 6.466 -6.210 1.00 95.94 101 ALA A CA 1
ATOM 774 C C . ALA A 1 101 ? 2.307 6.103 -7.346 1.00 95.94 101 ALA A C 1
ATOM 776 O O . ALA A 1 101 ? 3.221 5.306 -7.125 1.00 95.94 101 ALA A O 1
ATOM 777 N N . PRO A 1 102 ? 2.157 6.711 -8.536 1.00 94.56 102 PRO A N 1
ATOM 778 C CA . PRO A 1 102 ? 3.085 6.529 -9.649 1.00 94.56 102 PRO A CA 1
ATOM 779 C C . PRO A 1 102 ? 4.532 6.878 -9.292 1.00 94.56 102 PRO A C 1
ATOM 781 O O . PRO A 1 102 ? 4.792 7.861 -8.590 1.00 94.56 102 PRO A O 1
ATOM 784 N N . CYS A 1 103 ? 5.482 6.106 -9.818 1.00 94.88 103 CYS A N 1
ATOM 785 C CA . CYS A 1 103 ? 6.914 6.381 -9.706 1.00 94.88 103 CYS A CA 1
ATOM 786 C C . CYS A 1 103 ? 7.606 6.119 -11.049 1.00 94.88 103 CYS A C 1
ATOM 788 O O . CYS A 1 103 ? 8.347 5.139 -11.189 1.00 94.88 103 CYS A O 1
ATOM 790 N N . PRO A 1 104 ? 7.432 7.020 -12.029 1.00 93.69 104 PRO A N 1
ATOM 791 C CA . PRO A 1 104 ? 7.855 6.761 -13.403 1.00 93.69 104 PRO A CA 1
ATOM 792 C C . PRO A 1 104 ? 9.370 6.604 -13.523 1.00 93.69 104 PRO A C 1
ATOM 794 O O . PRO A 1 104 ? 9.861 5.782 -14.288 1.00 93.69 104 PRO A O 1
ATOM 797 N N . VAL A 1 105 ? 10.139 7.346 -12.721 1.00 92.62 105 VAL A N 1
ATOM 798 C CA . VAL A 1 105 ? 11.607 7.287 -12.758 1.00 92.62 105 VAL A CA 1
ATOM 799 C C . VAL A 1 105 ? 12.144 6.032 -12.070 1.00 92.62 105 VAL A C 1
ATOM 801 O O . VAL A 1 105 ? 13.031 5.373 -12.608 1.00 92.62 105 VAL A O 1
ATOM 804 N N . GLY A 1 106 ? 11.644 5.719 -10.872 1.00 93.44 106 GLY A N 1
ATOM 805 C CA . GLY A 1 106 ? 12.220 4.671 -10.031 1.00 93.44 106 GLY A CA 1
ATOM 806 C C . GLY A 1 106 ? 11.648 3.279 -10.286 1.00 93.44 106 GLY A C 1
ATOM 807 O O . GLY A 1 106 ? 12.361 2.297 -10.100 1.00 93.44 106 GLY A O 1
ATOM 808 N N . PHE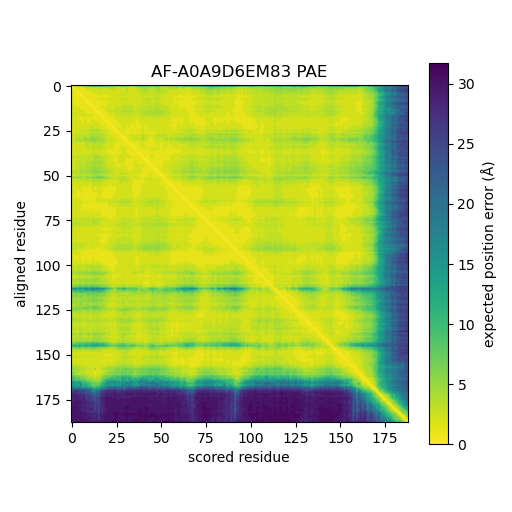 A 1 107 ? 10.364 3.174 -10.636 1.00 95.31 107 PHE A N 1
ATOM 809 C CA . PHE A 1 107 ? 9.685 1.893 -10.849 1.00 95.31 107 PHE A CA 1
ATOM 810 C C . PHE A 1 107 ? 9.257 1.722 -12.304 1.00 95.31 107 PHE A C 1
ATOM 812 O O . PHE A 1 107 ? 9.558 0.686 -12.891 1.00 95.31 107 PHE A O 1
ATOM 819 N N . GLY A 1 108 ? 8.634 2.741 -12.901 1.00 94.81 108 GLY A N 1
ATOM 820 C CA . GLY A 1 108 ? 8.104 2.665 -14.262 1.00 94.81 108 GLY A CA 1
ATOM 821 C C . GLY A 1 108 ? 9.176 2.361 -15.312 1.00 94.81 108 GLY A C 1
ATOM 822 O O . GLY A 1 108 ? 9.119 1.330 -15.983 1.00 94.81 108 GLY A O 1
ATOM 823 N N . ARG A 1 109 ? 10.203 3.216 -15.399 1.00 93.31 109 ARG A N 1
ATOM 824 C CA . ARG A 1 109 ? 11.292 3.110 -16.383 1.00 93.31 109 ARG A CA 1
ATOM 825 C C . ARG A 1 109 ? 12.060 1.780 -16.313 1.00 93.31 109 ARG A C 1
ATOM 827 O O . ARG A 1 109 ? 12.286 1.207 -17.372 1.00 93.31 109 ARG A O 1
ATOM 834 N N . PRO A 1 110 ? 12.481 1.258 -15.142 1.00 93.94 110 PRO A N 1
ATOM 835 C CA . PRO A 1 110 ? 13.156 -0.044 -15.085 1.00 93.94 110 PRO A CA 1
ATOM 836 C C . PRO A 1 110 ? 12.282 -1.243 -15.480 1.00 93.94 110 PRO A C 1
ATOM 838 O O . PRO A 1 110 ? 12.830 -2.309 -15.760 1.00 93.94 110 PRO A O 1
ATOM 841 N N . ASN A 1 111 ? 10.954 -1.088 -15.464 1.00 95.25 111 ASN A N 1
ATOM 842 C CA . ASN A 1 111 ? 9.977 -2.156 -15.685 1.00 95.25 111 ASN A CA 1
ATOM 843 C C . ASN A 1 111 ? 9.180 -1.995 -16.987 1.00 95.25 111 ASN A C 1
ATOM 845 O O . ASN A 1 111 ? 8.128 -2.615 -17.122 1.00 95.25 111 ASN A O 1
ATOM 849 N N . ASP A 1 112 ? 9.667 -1.169 -17.917 1.00 93.12 112 ASP A N 1
ATOM 850 C CA . ASP A 1 112 ? 9.074 -0.967 -19.245 1.00 93.12 112 ASP A CA 1
ATOM 851 C C . ASP A 1 112 ? 7.581 -0.566 -19.202 1.00 93.12 112 ASP A C 1
ATOM 853 O O . ASP A 1 112 ? 6.809 -0.879 -20.105 1.00 93.12 112 ASP A O 1
ATOM 857 N N . ILE A 1 113 ? 7.166 0.141 -18.141 1.00 89.56 113 ILE A N 1
ATOM 858 C CA . ILE A 1 113 ? 5.778 0.609 -17.949 1.00 89.56 113 ILE A CA 1
ATOM 859 C C . ILE A 1 113 ? 5.455 1.811 -18.848 1.00 89.56 113 ILE A C 1
ATOM 861 O O . ILE A 1 113 ? 4.283 2.079 -19.110 1.00 89.56 113 ILE A O 1
ATOM 865 N N . GLY A 1 114 ? 6.487 2.492 -19.350 1.00 83.50 114 GLY A N 1
ATOM 866 C CA . GLY A 1 114 ? 6.342 3.649 -20.218 1.00 83.50 114 GLY A CA 1
ATOM 867 C C . GLY A 1 114 ? 6.683 4.968 -19.536 1.00 83.50 114 GLY A C 1
ATOM 868 O O . GLY A 1 114 ? 7.425 5.007 -18.547 1.00 83.50 114 GLY A O 1
ATOM 869 N N . ASP A 1 115 ? 6.173 6.061 -20.094 1.00 87.62 115 ASP A N 1
ATOM 870 C CA . ASP A 1 115 ? 6.317 7.394 -19.517 1.00 87.62 115 ASP A CA 1
ATOM 871 C C . ASP A 1 115 ? 5.324 7.662 -18.364 1.00 87.62 115 ASP A C 1
ATOM 873 O O . ASP A 1 115 ? 4.515 6.820 -17.966 1.00 87.62 115 ASP A O 1
ATOM 877 N N . ALA A 1 116 ? 5.398 8.860 -17.775 1.00 89.75 116 ALA A N 1
ATOM 878 C CA . ALA A 1 116 ? 4.541 9.227 -16.650 1.00 89.75 116 ALA A CA 1
ATOM 879 C C . ALA A 1 116 ? 3.041 9.242 -17.002 1.00 89.75 116 ALA A C 1
ATOM 881 O O . ALA A 1 116 ? 2.213 8.992 -16.128 1.00 89.75 116 ALA A O 1
ATOM 882 N N . MET A 1 117 ? 2.676 9.546 -18.249 1.00 90.19 117 MET A N 1
ATOM 883 C CA . MET A 1 117 ? 1.280 9.578 -18.690 1.00 90.19 117 MET A CA 1
ATOM 884 C C . MET A 1 117 ? 0.745 8.168 -18.920 1.00 90.19 117 MET A C 1
ATOM 886 O O . MET A 1 117 ? -0.399 7.882 -18.556 1.00 90.19 117 MET A O 1
ATOM 890 N N . GLU A 1 118 ? 1.570 7.279 -19.465 1.00 89.38 118 GLU A N 1
ATOM 891 C CA . GLU A 1 118 ? 1.239 5.863 -19.634 1.00 89.38 118 GLU A CA 1
ATOM 892 C C . GLU A 1 118 ? 1.014 5.191 -18.273 1.00 89.38 118 GLU A C 1
ATOM 894 O O . GLU A 1 118 ? -0.030 4.571 -18.061 1.00 89.38 118 GLU A O 1
ATOM 899 N N . GLU A 1 119 ? 1.901 5.418 -17.296 1.00 90.62 119 GLU A N 1
ATOM 900 C CA . GLU A 1 119 ? 1.721 4.895 -15.933 1.00 90.62 119 GLU A CA 1
ATOM 901 C C . GLU A 1 119 ? 0.427 5.423 -15.285 1.00 90.62 119 GLU A C 1
ATOM 903 O O . GLU A 1 119 ? -0.339 4.666 -14.687 1.00 90.62 119 GLU A O 1
ATOM 908 N N . MET A 1 120 ? 0.123 6.716 -15.443 1.00 91.44 120 MET A N 1
ATOM 909 C CA . MET A 1 120 ? -1.135 7.301 -14.956 1.00 91.44 120 MET A CA 1
ATOM 910 C C . MET A 1 120 ? -2.368 6.688 -15.634 1.00 91.44 120 MET A C 1
ATOM 912 O O . MET A 1 120 ? -3.409 6.528 -14.992 1.00 91.44 120 MET A O 1
ATOM 916 N N . THR A 1 121 ? -2.262 6.341 -16.916 1.00 91.12 121 THR A N 1
ATOM 917 C CA . THR A 1 121 ? -3.338 5.693 -17.677 1.00 91.12 121 THR A CA 1
ATOM 918 C C . THR A 1 121 ? -3.598 4.286 -17.148 1.00 91.12 121 THR A C 1
ATOM 920 O O . THR A 1 121 ? -4.754 3.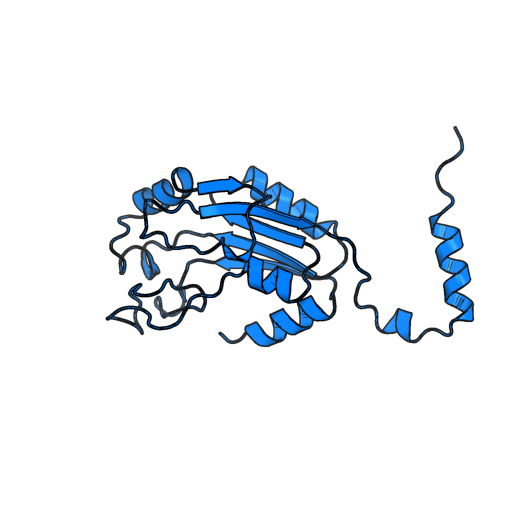944 -16.901 1.00 91.12 121 THR A O 1
ATOM 923 N N . LEU A 1 122 ? -2.549 3.523 -16.819 1.00 91.25 122 LEU A N 1
ATOM 924 C CA . LEU A 1 122 ? -2.692 2.209 -16.179 1.00 91.25 122 LEU A CA 1
ATOM 925 C C . LEU A 1 122 ? -3.443 2.288 -14.848 1.00 91.25 122 LEU A C 1
ATOM 927 O O . LEU A 1 122 ? -4.326 1.476 -14.595 1.00 91.25 122 LEU A O 1
ATOM 931 N N . TYR A 1 123 ? -3.164 3.286 -14.008 1.00 92.44 123 TYR A N 1
ATOM 932 C CA . TYR A 1 123 ? -3.931 3.467 -12.771 1.00 92.44 123 TYR A CA 1
ATOM 933 C C . TYR A 1 123 ? -5.381 3.892 -13.007 1.00 92.44 123 TYR A C 1
ATOM 935 O O . TYR A 1 123 ? -6.242 3.610 -12.175 1.00 92.44 123 TYR A O 1
ATOM 943 N N . ARG A 1 124 ? -5.664 4.616 -14.091 1.00 90.75 124 ARG A N 1
ATOM 944 C CA . ARG A 1 124 ? -7.022 5.063 -14.415 1.00 90.75 124 ARG A CA 1
ATOM 945 C C . ARG A 1 124 ? -7.878 3.921 -14.956 1.00 90.75 124 ARG A C 1
ATOM 947 O O . ARG A 1 124 ? -9.044 3.831 -14.591 1.00 90.75 124 ARG A O 1
ATOM 954 N N . GLU A 1 125 ? -7.311 3.097 -15.827 1.00 91.12 125 GLU A N 1
ATOM 955 C CA . GLU A 1 125 ? -8.041 2.071 -16.582 1.00 91.12 125 GLU A CA 1
ATOM 956 C C . GLU A 1 125 ? -7.927 0.682 -15.947 1.00 91.12 125 GLU A C 1
ATOM 958 O O . GLU A 1 125 ? -8.869 -0.101 -15.993 1.00 91.12 125 GLU A O 1
ATOM 963 N N . GLY A 1 126 ? -6.797 0.389 -15.304 1.00 92.56 126 GLY A N 1
ATOM 964 C CA . GLY A 1 126 ? -6.490 -0.904 -14.693 1.00 92.56 126 GLY A CA 1
ATOM 965 C C . GLY A 1 126 ? -6.972 -1.057 -13.252 1.00 92.56 126 GLY A C 1
ATOM 966 O O . GLY A 1 126 ? -6.509 -1.962 -12.565 1.00 92.56 126 GLY A O 1
ATOM 967 N N . CYS A 1 127 ? -7.857 -0.186 -12.759 1.00 95.69 127 CYS A N 1
ATOM 968 C CA . CYS A 1 127 ? -8.419 -0.292 -11.411 1.00 95.69 127 CYS A CA 1
ATOM 969 C C . CYS A 1 127 ? -9.890 -0.714 -11.440 1.00 95.69 127 CYS A C 1
ATOM 971 O O . CYS A 1 127 ? -10.681 -0.199 -12.227 1.00 95.69 127 CYS A O 1
ATOM 973 N N . VAL A 1 128 ? -10.277 -1.578 -10.502 1.00 96.69 128 VAL A N 1
ATOM 974 C CA . VAL A 1 128 ? -11.672 -1.948 -10.238 1.00 96.69 128 VAL A CA 1
ATOM 975 C C . VAL A 1 128 ? -12.017 -1.623 -8.792 1.00 96.69 128 VAL A C 1
ATOM 977 O O . VAL A 1 128 ? -11.214 -1.842 -7.889 1.00 96.69 128 VAL A O 1
ATOM 980 N N . VAL A 1 129 ? -13.207 -1.076 -8.553 1.00 97.81 129 VAL A N 1
ATOM 981 C CA . VAL A 1 129 ? -13.690 -0.835 -7.190 1.00 97.81 129 VAL A CA 1
ATOM 982 C C . VAL A 1 129 ? -14.511 -2.038 -6.755 1.00 97.81 129 VAL A C 1
ATOM 984 O O . VAL A 1 129 ? -15.626 -2.222 -7.235 1.00 97.81 129 VAL A O 1
ATOM 987 N N . ASP A 1 130 ? -13.964 -2.828 -5.837 1.00 97.94 130 ASP A N 1
ATOM 988 C CA . ASP A 1 130 ? -14.644 -3.976 -5.241 1.00 97.94 130 ASP A CA 1
ATOM 989 C C . ASP A 1 130 ? -14.289 -4.083 -3.748 1.00 97.94 130 ASP A C 1
ATOM 991 O O . ASP A 1 130 ? -13.314 -4.733 -3.367 1.00 97.94 130 ASP A O 1
ATOM 995 N N . PRO A 1 131 ? -15.066 -3.424 -2.869 1.00 97.00 131 PRO A N 1
ATOM 996 C CA . PRO A 1 131 ? -14.856 -3.491 -1.426 1.00 97.00 131 PRO A CA 1
ATOM 997 C C . PRO A 1 131 ? -15.108 -4.881 -0.823 1.00 97.00 131 PRO A C 1
ATOM 999 O O . PRO A 1 131 ? -14.724 -5.103 0.322 1.00 97.00 131 PRO A O 1
ATOM 1002 N N . ALA A 1 132 ? -15.777 -5.783 -1.550 1.00 97.19 132 ALA A N 1
ATOM 1003 C CA . ALA A 1 132 ? -16.116 -7.128 -1.088 1.00 97.19 132 ALA A CA 1
ATOM 1004 C C . ALA A 1 132 ? -15.087 -8.185 -1.524 1.00 97.19 132 ALA A C 1
ATOM 1006 O O . ALA A 1 132 ? -15.214 -9.350 -1.140 1.00 97.19 132 ALA A O 1
ATOM 1007 N N . ALA A 1 133 ? -14.078 -7.791 -2.306 1.00 97.56 133 ALA A N 1
ATOM 1008 C CA . ALA A 1 133 ? -13.035 -8.690 -2.767 1.00 97.56 133 ALA A CA 1
ATOM 1009 C C . ALA A 1 133 ? -12.303 -9.367 -1.588 1.00 97.56 133 ALA A C 1
ATOM 1011 O O . ALA A 1 133 ? -11.983 -8.703 -0.593 1.00 97.56 133 ALA A O 1
ATOM 1012 N N . PRO A 1 134 ? -11.980 -10.669 -1.697 1.00 97.50 134 PRO A N 1
ATOM 1013 C CA . PRO A 1 134 ? -11.171 -11.366 -0.705 1.00 97.50 134 PRO A CA 1
ATOM 1014 C C . PRO A 1 134 ? -9.817 -10.676 -0.506 1.00 97.50 134 PRO A C 1
ATOM 1016 O O . PRO A 1 134 ? -9.117 -10.377 -1.475 1.00 97.50 134 PRO A O 1
ATOM 1019 N N . LEU A 1 135 ? -9.434 -10.427 0.750 1.00 97.12 135 LEU A N 1
ATOM 1020 C CA . LEU A 1 135 ? -8.216 -9.677 1.087 1.00 97.12 135 LEU A CA 1
ATOM 1021 C C . LEU A 1 135 ? -6.942 -10.325 0.527 1.00 97.12 135 LEU A C 1
ATOM 1023 O O . LEU A 1 135 ? -6.023 -9.624 0.104 1.00 97.12 135 LEU A O 1
ATOM 1027 N N . ASP A 1 136 ? -6.892 -11.652 0.504 1.00 96.12 136 ASP A N 1
ATOM 1028 C CA . ASP A 1 136 ? -5.790 -12.446 -0.041 1.00 96.12 136 ASP A CA 1
ATOM 1029 C C . ASP A 1 136 ? -5.635 -12.324 -1.564 1.00 96.12 136 ASP A C 1
ATOM 1031 O O . ASP A 1 136 ? -4.540 -12.532 -2.072 1.00 96.12 136 ASP A O 1
ATOM 1035 N N . SER A 1 137 ? -6.680 -11.904 -2.281 1.00 94.94 137 SER A N 1
ATOM 1036 C CA . SER A 1 137 ? -6.647 -11.675 -3.733 1.00 94.94 137 SER A CA 1
ATOM 1037 C C . SER A 1 137 ? -6.136 -10.288 -4.151 1.00 94.94 137 SER A C 1
ATOM 1039 O O . SER A 1 137 ? -5.972 -10.021 -5.340 1.00 94.94 137 SER A O 1
ATOM 1041 N N . LEU A 1 138 ? -5.859 -9.396 -3.192 1.00 96.38 138 LEU A N 1
ATOM 1042 C CA . LEU A 1 138 ? -5.508 -7.987 -3.433 1.00 96.38 138 LEU A CA 1
ATOM 1043 C C . LEU A 1 138 ? -4.034 -7.761 -3.830 1.00 96.38 138 LEU A C 1
ATOM 1045 O O . LEU A 1 138 ? -3.453 -6.715 -3.516 1.00 96.38 138 LEU A O 1
ATOM 1049 N N . ASP A 1 139 ? -3.406 -8.713 -4.510 1.00 93.75 139 ASP A N 1
ATOM 1050 C CA . ASP A 1 139 ? -2.047 -8.543 -5.024 1.00 93.75 139 ASP A CA 1
ATOM 1051 C C . ASP A 1 139 ? -2.003 -7.517 -6.162 1.00 93.75 139 ASP A C 1
ATOM 1053 O O . ASP A 1 139 ? -2.968 -7.334 -6.906 1.00 93.75 139 ASP A O 1
ATOM 1057 N N . ILE A 1 140 ? -0.863 -6.842 -6.310 1.00 95.19 140 ILE A N 1
ATOM 1058 C CA . ILE A 1 140 ? -0.691 -5.734 -7.255 1.00 95.19 140 ILE A CA 1
ATOM 1059 C C . ILE A 1 140 ? 0.569 -5.907 -8.096 1.00 95.19 140 ILE A C 1
ATOM 1061 O O . ILE A 1 140 ? 1.661 -6.107 -7.569 1.00 95.19 140 ILE A O 1
ATOM 1065 N N . ASP A 1 141 ? 0.413 -5.784 -9.412 1.00 94.19 141 ASP A N 1
ATOM 1066 C CA . ASP A 1 141 ? 1.516 -5.729 -10.367 1.00 94.19 141 ASP A CA 1
ATOM 1067 C C . ASP A 1 141 ? 1.098 -4.931 -11.607 1.00 94.19 141 ASP A C 1
ATOM 1069 O O . ASP A 1 141 ? 0.326 -5.411 -12.434 1.00 94.19 141 ASP A O 1
ATOM 1073 N N . LEU A 1 142 ? 1.632 -3.715 -11.752 1.00 91.56 142 LEU A N 1
ATOM 1074 C CA . LEU A 1 142 ? 1.322 -2.827 -12.882 1.00 91.56 142 LEU A CA 1
ATOM 1075 C C . LEU A 1 142 ? 1.724 -3.399 -14.247 1.00 91.56 142 LEU A C 1
ATOM 1077 O O . LEU A 1 142 ? 1.267 -2.909 -15.277 1.00 91.56 142 LEU A O 1
ATOM 1081 N N . ARG A 1 143 ? 2.587 -4.417 -14.273 1.00 91.38 143 ARG A N 1
ATOM 1082 C CA . ARG A 1 143 ? 3.081 -5.031 -15.511 1.00 91.38 143 ARG A CA 1
ATOM 1083 C C . ARG A 1 143 ? 2.106 -6.073 -16.062 1.00 91.38 143 ARG A C 1
ATOM 1085 O O . ARG A 1 143 ? 2.212 -6.449 -17.227 1.00 91.38 143 ARG A O 1
ATOM 1092 N N . VAL A 1 144 ? 1.156 -6.541 -15.246 1.00 90.19 144 VAL A N 1
ATOM 1093 C CA . VAL A 1 144 ? 0.165 -7.555 -15.625 1.00 90.19 144 VAL A CA 1
ATOM 1094 C C . VAL A 1 144 ? -1.148 -6.867 -15.994 1.00 90.19 144 VAL A C 1
ATOM 1096 O O . VAL A 1 144 ? -1.977 -6.585 -15.136 1.00 90.19 144 VAL A O 1
ATOM 1099 N N . LYS A 1 145 ? -1.351 -6.609 -17.290 1.00 80.94 145 LYS A N 1
ATOM 1100 C CA . LYS A 1 145 ? -2.500 -5.828 -17.789 1.00 80.94 145 LYS A CA 1
ATOM 1101 C C . LYS A 1 145 ? -3.863 -6.491 -17.562 1.00 80.94 145 LYS A C 1
ATOM 1103 O O . LYS A 1 145 ? -4.847 -5.789 -17.367 1.00 80.94 145 LYS A O 1
ATOM 1108 N N . ASP A 1 146 ? -3.914 -7.821 -17.533 1.00 85.56 146 ASP A N 1
ATOM 1109 C CA . ASP A 1 146 ? -5.169 -8.574 -17.378 1.00 85.56 146 ASP A CA 1
ATOM 1110 C C . ASP A 1 146 ? -5.596 -8.751 -15.911 1.00 85.56 146 ASP A C 1
ATOM 1112 O O . ASP A 1 146 ? -6.624 -9.369 -15.627 1.00 85.56 146 ASP A O 1
ATOM 1116 N N . ARG A 1 147 ? -4.812 -8.228 -14.957 1.00 89.56 147 ARG A N 1
ATOM 1117 C CA . ARG A 1 147 ? -5.127 -8.280 -13.528 1.00 89.56 147 ARG A CA 1
ATOM 1118 C C . ARG A 1 147 ? -5.441 -6.870 -13.021 1.00 89.56 147 ARG A C 1
ATOM 1120 O O . ARG A 1 147 ? -4.516 -6.080 -12.839 1.00 89.56 147 ARG A O 1
ATOM 1127 N N . PRO A 1 148 ? -6.716 -6.545 -12.754 1.00 94.06 148 PRO A N 1
ATOM 1128 C CA . PRO A 1 148 ? -7.065 -5.226 -12.261 1.00 94.06 148 PRO A CA 1
ATOM 1129 C C . PRO A 1 148 ? -6.584 -5.033 -10.819 1.00 94.06 148 PRO A C 1
ATOM 1131 O O . PRO A 1 148 ? -6.618 -5.945 -9.993 1.00 94.06 148 PRO A O 1
ATOM 1134 N N . ILE A 1 149 ? -6.191 -3.806 -10.499 1.00 96.50 149 ILE A N 1
ATOM 1135 C CA . ILE A 1 149 ? -5.926 -3.367 -9.135 1.00 96.50 149 ILE A CA 1
ATOM 1136 C C . ILE A 1 149 ? -7.266 -3.157 -8.444 1.00 96.50 149 ILE A C 1
ATOM 1138 O O . ILE A 1 149 ? -8.033 -2.257 -8.793 1.00 96.50 149 ILE A O 1
ATOM 1142 N N . VAL A 1 150 ? -7.531 -3.961 -7.426 1.00 98.00 150 VAL A N 1
ATOM 1143 C CA . VAL A 1 150 ? -8.746 -3.821 -6.630 1.00 98.00 150 VAL A CA 1
ATOM 1144 C C . VAL A 1 150 ? -8.594 -2.675 -5.628 1.00 98.00 150 VAL A C 1
ATOM 1146 O O . VAL A 1 150 ? -7.630 -2.620 -4.859 1.00 98.00 150 VAL A O 1
ATOM 1149 N N . LEU A 1 151 ? -9.562 -1.762 -5.635 1.00 98.50 151 LEU A N 1
ATOM 1150 C CA . LEU A 1 151 ? -9.666 -0.601 -4.757 1.00 98.50 151 LEU A CA 1
ATOM 1151 C C . LEU A 1 151 ? -10.910 -0.703 -3.877 1.00 98.50 151 LEU A C 1
ATOM 1153 O O . LEU A 1 151 ? -11.937 -1.250 -4.284 1.00 98.50 151 LEU A O 1
ATOM 1157 N N . GLY A 1 152 ? -10.851 -0.105 -2.691 1.00 98.25 152 GLY A N 1
ATOM 1158 C CA . GLY A 1 152 ? -11.990 -0.098 -1.787 1.00 98.25 152 GLY A CA 1
ATOM 1159 C C . GLY A 1 152 ? -11.626 0.154 -0.333 1.00 98.25 152 GLY A C 1
ATOM 1160 O O . GLY A 1 152 ? -10.462 0.312 0.036 1.00 98.25 152 GLY A O 1
ATOM 1161 N N . ASN A 1 153 ?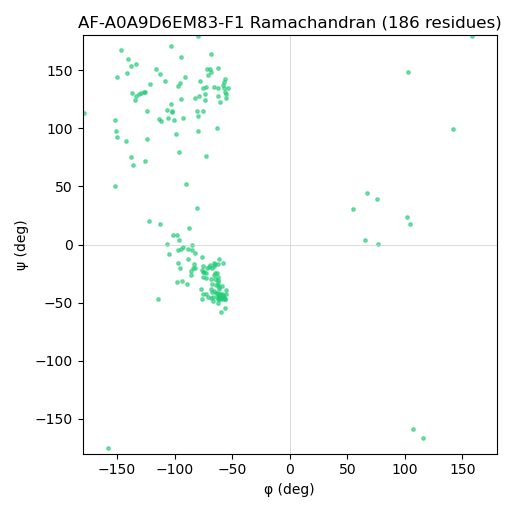 -12.667 0.177 0.495 1.00 98.38 153 ASN A N 1
ATOM 1162 C CA . ASN A 1 153 ? -12.550 0.080 1.944 1.00 98.38 153 ASN A CA 1
ATOM 1163 C C . ASN A 1 153 ? -12.895 -1.370 2.306 1.00 98.38 153 ASN A C 1
ATOM 1165 O O . ASN A 1 153 ? -14.056 -1.750 2.198 1.00 98.38 153 ASN A O 1
ATOM 1169 N N . PHE A 1 154 ? -11.899 -2.169 2.673 1.00 98.56 154 PHE A N 1
ATOM 1170 C CA . PHE A 1 154 ? -12.034 -3.624 2.809 1.00 98.56 154 PHE A CA 1
ATOM 1171 C C . PHE A 1 154 ? -12.379 -4.069 4.226 1.00 98.56 154 PHE A C 1
ATOM 1173 O O . PHE A 1 154 ? -13.047 -5.076 4.426 1.00 98.56 154 PHE A O 1
ATOM 1180 N N . VAL A 1 155 ? -11.907 -3.323 5.225 1.00 98.25 155 VAL A N 1
ATOM 1181 C CA . VAL A 1 155 ? -12.197 -3.594 6.634 1.00 98.25 155 VAL A CA 1
ATOM 1182 C C . VAL A 1 155 ? -12.778 -2.341 7.246 1.00 98.25 155 VAL A C 1
ATOM 1184 O O . VAL A 1 155 ? -12.217 -1.254 7.098 1.00 98.25 155 VAL A O 1
ATOM 1187 N N . ASP A 1 156 ? -13.887 -2.512 7.954 1.00 97.81 156 ASP A N 1
ATOM 1188 C CA . ASP A 1 156 ? -14.444 -1.504 8.836 1.00 97.81 156 ASP A CA 1
ATOM 1189 C C . ASP A 1 156 ? -15.198 -2.186 9.977 1.00 97.81 156 ASP A C 1
ATOM 1191 O O . ASP A 1 156 ? -16.332 -2.637 9.822 1.00 97.81 156 ASP A O 1
ATOM 1195 N N . VAL A 1 157 ? -14.522 -2.316 11.113 1.00 97.31 157 VAL A N 1
ATOM 1196 C CA . VAL A 1 157 ? -15.038 -3.007 12.297 1.00 97.31 157 VAL A CA 1
ATOM 1197 C C . VAL A 1 157 ? -14.780 -2.173 13.538 1.00 97.31 157 VAL A C 1
ATOM 1199 O O . VAL A 1 157 ? -13.867 -1.354 13.561 1.00 97.31 157 VAL A O 1
ATOM 1202 N N . GLU A 1 158 ? -15.570 -2.361 14.585 1.00 95.44 158 GLU A N 1
ATOM 1203 C CA . GLU A 1 158 ? -15.326 -1.711 15.873 1.00 95.44 158 GLU A CA 1
ATOM 1204 C C . GLU A 1 158 ? -14.588 -2.659 16.817 1.00 95.44 158 GLU A C 1
ATOM 1206 O O . GLU A 1 158 ? -14.902 -3.847 16.909 1.00 95.44 158 GLU A O 1
ATOM 1211 N N . ARG A 1 159 ? -13.585 -2.133 17.524 1.00 92.62 159 ARG A N 1
ATOM 1212 C CA . ARG A 1 159 ? -12.814 -2.872 18.531 1.00 92.62 159 ARG A CA 1
ATOM 1213 C C . ARG A 1 159 ? -12.322 -1.900 19.604 1.00 92.62 159 ARG A C 1
ATOM 1215 O O . ARG A 1 159 ? -11.938 -0.784 19.253 1.00 92.62 159 ARG A O 1
ATOM 1222 N N . PRO A 1 160 ? -12.261 -2.302 20.887 1.00 92.62 160 PRO A N 1
ATOM 1223 C CA . PRO A 1 160 ? -11.692 -1.465 21.936 1.00 92.62 160 PRO A CA 1
ATOM 1224 C C . PRO A 1 160 ? -10.281 -0.986 21.587 1.00 92.62 160 PRO A C 1
ATOM 1226 O O . PRO A 1 160 ? -9.451 -1.752 21.092 1.00 92.62 160 PRO A O 1
ATOM 1229 N N . VAL A 1 161 ? -10.026 0.297 21.816 1.00 94.62 161 VAL A N 1
ATOM 1230 C CA . VAL A 1 161 ? -8.713 0.917 21.616 1.00 94.62 161 VAL A CA 1
ATOM 1231 C C . VAL A 1 161 ? -7.747 0.451 22.699 1.00 94.62 161 VAL A C 1
ATOM 1233 O O . VAL A 1 161 ? -8.154 0.159 23.825 1.00 94.62 161 VAL A O 1
ATOM 1236 N N . PHE A 1 162 ? -6.456 0.416 22.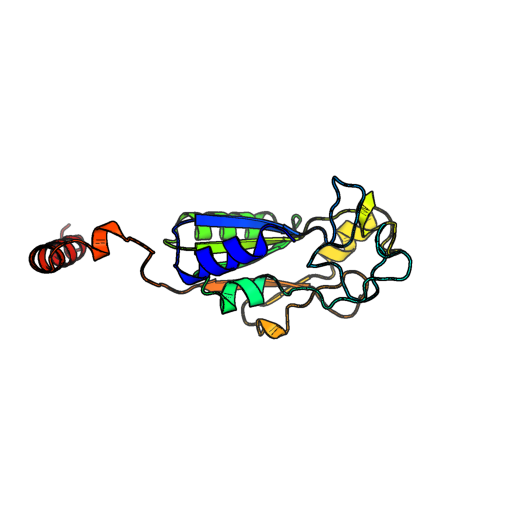373 1.00 93.12 162 PHE A N 1
ATOM 1237 C CA . PHE A 1 162 ? -5.415 0.264 23.380 1.00 93.12 162 PHE A CA 1
ATOM 1238 C C . PHE A 1 162 ? -5.402 1.461 24.341 1.00 93.12 162 PHE A C 1
ATOM 1240 O O . PHE A 1 162 ? -4.838 2.507 24.023 1.00 93.12 162 PHE A O 1
ATOM 1247 N N . ASP A 1 163 ? -5.993 1.292 25.521 1.00 90.31 163 ASP A N 1
ATOM 1248 C CA . ASP A 1 163 ? -5.946 2.271 26.607 1.00 90.31 163 ASP A CA 1
ATOM 1249 C C . ASP A 1 163 ? -5.386 1.615 27.881 1.00 90.31 163 ASP A C 1
ATOM 1251 O O . ASP A 1 163 ? -6.135 1.040 28.677 1.00 90.31 163 ASP A O 1
ATOM 1255 N N . PRO A 1 164 ? -4.059 1.664 28.088 1.00 84.44 164 PRO A N 1
ATOM 1256 C CA . PRO A 1 164 ? -3.443 1.054 29.258 1.00 84.44 164 PRO A CA 1
ATOM 1257 C C . PRO A 1 164 ? -3.865 1.744 30.561 1.00 84.44 164 PRO A C 1
ATOM 1259 O O . PRO A 1 164 ? -3.876 1.094 31.602 1.00 84.44 164 PRO A O 1
ATOM 1262 N N . LEU A 1 165 ? -4.238 3.030 30.528 1.00 82.06 165 LEU A N 1
ATOM 1263 C CA . LEU A 1 165 ? -4.678 3.751 31.722 1.00 82.06 165 LEU A CA 1
ATOM 1264 C C . LEU A 1 165 ? -6.070 3.294 32.151 1.00 82.06 165 LEU A C 1
ATOM 1266 O O . LEU A 1 165 ? -6.284 3.062 33.337 1.00 82.06 165 LEU A O 1
ATOM 1270 N N . ALA A 1 166 ? -6.998 3.116 31.208 1.00 80.31 166 ALA A N 1
ATOM 1271 C CA . ALA A 1 166 ? -8.313 2.553 31.507 1.00 80.31 166 ALA A CA 1
ATOM 1272 C C . ALA A 1 166 ? -8.216 1.126 32.071 1.00 80.31 166 ALA A C 1
ATOM 1274 O O . ALA A 1 166 ? -8.957 0.783 32.986 1.00 80.31 166 ALA A O 1
ATOM 1275 N N . MET A 1 167 ? -7.267 0.320 31.583 1.00 73.06 167 MET A N 1
ATOM 1276 C CA . MET A 1 167 ? -7.042 -1.053 32.059 1.00 73.06 167 MET A CA 1
ATOM 1277 C C . MET A 1 167 ? -6.455 -1.137 33.478 1.00 73.06 167 MET A C 1
ATOM 1279 O O . MET A 1 167 ? -6.543 -2.189 34.104 1.00 73.06 167 MET A O 1
ATOM 1283 N N . MET A 1 168 ? -5.855 -0.057 33.987 1.00 78.50 168 MET A N 1
ATOM 1284 C CA . MET A 1 168 ? -5.280 0.007 35.338 1.00 78.50 168 MET A CA 1
ATOM 1285 C C . MET A 1 168 ? -6.223 0.634 36.377 1.00 78.50 168 MET A C 1
ATOM 1287 O O . MET A 1 168 ? -5.880 0.663 37.560 1.00 78.50 168 MET A O 1
ATOM 1291 N N . ARG A 1 169 ? -7.399 1.143 35.976 1.00 75.50 169 ARG A N 1
ATOM 1292 C CA . ARG A 1 169 ? -8.370 1.709 36.926 1.00 75.50 169 ARG A CA 1
ATOM 1293 C C . ARG A 1 169 ? -9.091 0.586 37.684 1.00 75.50 169 ARG A C 1
ATOM 1295 O O . ARG A 1 169 ? -9.518 -0.381 37.052 1.00 75.50 169 ARG A O 1
ATOM 1302 N N . PRO A 1 170 ? -9.253 0.692 39.016 1.00 66.50 170 PRO A N 1
ATOM 1303 C CA . PRO A 1 170 ? -10.034 -0.274 39.779 1.00 66.50 170 PRO A CA 1
ATOM 1304 C C . PRO A 1 170 ? -11.474 -0.339 39.246 1.00 66.50 170 PRO A C 1
ATOM 1306 O O . PRO A 1 170 ? -12.093 0.678 38.932 1.00 66.50 170 PRO A O 1
ATOM 1309 N N . THR A 1 171 ? -12.001 -1.559 39.131 1.00 60.88 171 THR A N 1
ATOM 1310 C CA . THR A 1 171 ? -13.265 -1.893 38.449 1.00 60.88 171 THR A CA 1
ATOM 1311 C C . THR A 1 171 ? -14.501 -1.166 38.987 1.00 60.88 171 THR A C 1
ATOM 1313 O O . THR A 1 171 ? -15.496 -1.076 38.275 1.00 60.88 171 THR A O 1
ATOM 1316 N N . SER A 1 172 ? -14.440 -0.572 40.183 1.00 54.66 172 SER A N 1
ATOM 1317 C CA . SER A 1 172 ? -15.541 0.189 40.789 1.00 54.66 172 SER A CA 1
ATOM 1318 C C . SER A 1 172 ? -15.864 1.523 40.098 1.00 54.66 172 SER A C 1
ATOM 1320 O O . SER A 1 172 ? -16.945 2.061 40.309 1.00 54.66 172 SER A O 1
ATOM 1322 N N . GLU A 1 173 ? -14.963 2.079 39.279 1.00 51.31 173 GLU A N 1
ATOM 1323 C CA . GLU A 1 173 ? -15.218 3.326 38.529 1.00 51.31 173 GLU A CA 1
ATOM 1324 C C . GLU A 1 173 ? -15.671 3.089 37.077 1.00 51.31 173 GLU A C 1
ATOM 1326 O O . GLU A 1 173 ? -16.205 3.996 36.434 1.00 51.31 173 GLU A O 1
ATOM 1331 N N . ALA A 1 174 ? -15.484 1.875 36.548 1.00 50.41 174 ALA A N 1
ATOM 1332 C CA . ALA A 1 174 ? -15.802 1.539 35.159 1.00 50.41 174 ALA A CA 1
ATOM 1333 C C . ALA A 1 174 ? -17.317 1.431 34.898 1.00 50.41 174 ALA A C 1
ATOM 1335 O O . ALA A 1 174 ? -17.772 1.742 33.798 1.00 50.41 174 ALA A O 1
ATOM 1336 N N . GLU A 1 175 ? -18.104 1.063 35.911 1.00 44.53 175 GLU A N 1
ATOM 1337 C CA . GLU A 1 175 ? -19.567 0.946 35.805 1.00 44.53 175 GLU A CA 1
ATOM 1338 C C . GLU A 1 175 ? -20.279 2.309 35.792 1.00 44.53 175 GLU A C 1
ATOM 1340 O O . GLU A 1 175 ? -21.358 2.444 35.216 1.00 44.53 175 GLU A O 1
ATOM 1345 N N . ASN A 1 176 ? -19.656 3.359 36.337 1.00 41.84 176 ASN A N 1
ATOM 1346 C CA . ASN A 1 176 ? -20.274 4.687 36.395 1.00 41.84 176 ASN A CA 1
ATOM 1347 C C . ASN A 1 176 ? -20.132 5.491 35.094 1.00 41.84 176 ASN A C 1
ATOM 1349 O O . ASN A 1 176 ? -20.926 6.398 34.858 1.00 41.84 176 ASN A O 1
ATOM 1353 N N . ASN A 1 177 ? -19.171 5.161 34.223 1.00 44.53 177 ASN A N 1
ATOM 1354 C CA . ASN A 1 177 ? -18.936 5.919 32.985 1.00 44.53 177 ASN A CA 1
ATOM 1355 C C . ASN A 1 177 ? -19.642 5.343 31.747 1.00 44.53 177 ASN A C 1
ATOM 1357 O O . ASN A 1 177 ? -19.879 6.076 30.787 1.00 44.53 177 ASN A O 1
ATOM 1361 N N . THR A 1 178 ? -20.043 4.069 31.759 1.00 44.28 178 THR A N 1
ATOM 1362 C CA . THR A 1 178 ? -20.901 3.490 30.709 1.00 44.28 178 THR A CA 1
ATOM 1363 C C . THR A 1 178 ? -22.358 3.946 30.828 1.00 44.28 178 THR A C 1
ATOM 1365 O O . THR A 1 178 ? -23.053 4.019 29.817 1.00 44.28 178 THR A O 1
ATOM 1368 N N . ALA A 1 179 ? -22.811 4.352 32.020 1.00 39.00 179 ALA A N 1
ATOM 1369 C CA . ALA A 1 179 ? -24.163 4.872 32.237 1.00 39.00 179 ALA A CA 1
ATOM 1370 C C . ALA A 1 179 ? -24.373 6.321 31.742 1.00 39.00 179 ALA A C 1
ATOM 1372 O O . ALA A 1 179 ? -25.509 6.715 31.471 1.00 39.00 179 ALA A O 1
ATOM 1373 N N . VAL A 1 180 ? -23.306 7.119 31.592 1.00 41.84 180 VAL A N 1
ATOM 1374 C CA . VAL A 1 180 ? -23.409 8.533 31.168 1.00 41.84 180 VAL A CA 1
ATOM 1375 C C . VAL A 1 180 ? -23.450 8.678 29.640 1.00 41.84 180 VAL A C 1
ATOM 1377 O O . VAL A 1 180 ? -24.079 9.601 29.130 1.00 41.84 180 VAL A O 1
ATOM 1380 N N . ALA A 1 181 ? -22.879 7.732 28.887 1.00 41.62 181 ALA A N 1
ATOM 1381 C CA . ALA A 1 181 ? -22.915 7.750 27.419 1.00 41.62 181 ALA A CA 1
ATOM 1382 C C . ALA A 1 181 ? -24.272 7.316 26.815 1.00 41.62 181 ALA A C 1
ATOM 1384 O O . ALA A 1 181 ? -24.492 7.491 25.620 1.00 41.62 181 ALA A O 1
ATOM 1385 N N . GLY A 1 182 ? -25.185 6.762 27.625 1.00 36.31 182 GLY A N 1
ATOM 1386 C CA . GLY A 1 182 ? -26.497 6.260 27.189 1.00 36.31 182 GLY A CA 1
ATOM 1387 C C . GLY A 1 182 ? -27.676 7.225 27.365 1.00 36.31 182 GLY A C 1
ATOM 1388 O O . GLY A 1 182 ? -28.810 6.831 27.116 1.00 36.31 182 GLY A O 1
ATOM 1389 N N . LYS A 1 183 ? -27.457 8.470 27.813 1.00 36.09 183 LYS A N 1
ATOM 1390 C CA . LYS A 1 183 ? -28.534 9.450 28.050 1.00 36.09 183 LYS A CA 1
ATOM 1391 C C . LYS A 1 183 ? -28.288 10.751 27.292 1.00 36.09 183 LYS A C 1
ATOM 1393 O O . LYS A 1 183 ? -27.957 11.771 27.881 1.00 36.09 183 LYS A O 1
ATOM 1398 N N . THR A 1 184 ? -28.436 10.723 25.972 1.00 40.03 184 THR A N 1
ATOM 1399 C CA . THR A 1 184 ? -28.638 11.943 25.164 1.00 40.03 184 THR A CA 1
ATOM 1400 C C . THR A 1 184 ? -29.445 11.635 23.904 1.00 40.03 184 THR A C 1
ATOM 1402 O O . THR A 1 184 ? -29.055 12.005 22.809 1.00 40.03 184 THR A O 1
ATOM 1405 N N . GLN A 1 185 ? -30.585 10.955 24.045 1.00 46.03 185 GLN A N 1
ATOM 1406 C CA . GLN A 1 185 ? -31.693 11.042 23.087 1.00 46.03 185 GLN A CA 1
ATOM 1407 C C . GLN A 1 185 ? -33.006 10.808 23.831 1.00 46.03 185 GLN A C 1
ATOM 1409 O O . GLN A 1 185 ? -33.394 9.668 24.032 1.00 46.03 185 GLN A O 1
ATOM 1414 N N . GLU A 1 186 ? -33.631 11.892 24.288 1.00 38.56 186 GLU A N 1
ATOM 1415 C CA . GLU A 1 186 ? -35.085 12.059 24.428 1.00 38.56 186 GLU A CA 1
ATOM 1416 C C . GLU A 1 186 ? -35.343 13.476 24.963 1.00 38.56 186 GLU A C 1
ATOM 1418 O O . GLU A 1 186 ? -34.965 13.796 26.090 1.00 38.56 186 GLU A O 1
ATOM 1423 N N . GLY A 1 187 ? -35.961 14.337 24.147 1.00 33.56 187 GLY A N 1
ATOM 1424 C CA . GLY A 1 187 ? -36.534 15.599 24.619 1.00 33.56 187 GLY A CA 1
ATOM 1425 C C . GLY A 1 187 ? -36.379 16.796 23.680 1.00 33.56 187 GLY A C 1
ATOM 1426 O O . GLY A 1 187 ? -35.373 17.492 23.766 1.00 33.56 187 GLY A O 1
ATOM 1427 N N . GLN A 1 188 ? -37.472 17.061 22.948 1.00 36.00 188 GLN A N 1
ATOM 1428 C CA . GLN A 1 188 ? -37.876 18.290 22.230 1.00 36.00 188 GLN A CA 1
ATOM 1429 C C . GLN A 1 188 ? -37.399 18.480 20.787 1.00 36.00 188 GLN A C 1
ATOM 1431 O O . GLN A 1 188 ? -36.181 18.577 20.535 1.00 36.00 188 GLN A O 1
#

Secondary structure (DSSP, 8-state):
-TTHHHHHHHHHHT-SEEEEEEE-SEEGGGTSEEPTTPPTT--BTTBTT---SPPP-HHHHHHHTT-SEEEEEETT-HHHHHHHHHHHHHS-SEEEEEEE---IIIIIGGGT--SHHHHHHHHHHSEEE-TTS-GGG----TT-TTS-EEEEEEEE-------HHHHTS-GGGHHHHHTTTT------